Protein AF-A0A8E2EPY5-F1 (afdb_monomer)

InterPro domains:
  IPR029063 S-adenosyl-L-methionine-dependent methyltransferase superfamily [G3DSA:3.40.50.150] (7-275)
  IPR029063 S-adenosyl-L-methionine-dependent methyltransferase superfamily [SSF53335] (8-94)
  IPR051419 Lysine/N-terminal Methyltransferase Superfamily [PTHR12176] (7-266)

Nearest PDB structures (foldseek):
  8khq-assembly1_A  TM=5.346E-01  e=1.504E-04  Hydrogenimonas thermophila
  8khq-assembly2_D  TM=5.035E-01  e=1.414E-04  Hydrogenimonas thermophila
  6pqb-assembly1_A  TM=5.533E-01  e=6.403E-02  Proteus mirabilis
  6cn0-assembly1_A  TM=4.664E-01  e=5.659E-02  Proteus mirabilis
  6pqb-assembly3_C  TM=4.182E-01  e=6.019E-02  Proteus mirabilis

Solvent-accessible surface area (backbone atoms only — not comparable to full-atom values): 20850 Å² total; per-residue (Å²): 130,81,79,78,77,77,64,62,54,41,54,66,57,50,40,52,46,42,74,76,51,73,61,75,49,56,74,98,52,63,54,72,78,47,50,64,64,50,50,54,56,58,72,72,43,92,53,96,79,57,23,34,37,31,39,48,41,64,50,32,62,40,71,60,58,53,49,79,77,47,96,48,39,51,36,36,34,37,27,23,64,32,57,62,39,36,55,47,49,56,49,52,50,48,71,74,68,51,75,79,78,88,80,80,81,84,82,87,72,88,74,90,79,89,80,90,81,88,86,83,87,85,88,86,83,87,87,86,86,85,87,85,88,82,89,87,88,86,88,82,91,84,90,84,86,89,82,90,79,90,76,94,72,88,76,79,74,72,76,75,74,77,46,93,48,57,42,68,43,64,28,43,67,82,36,69,70,43,39,58,75,79,44,56,69,50,54,21,38,34,36,40,29,63,43,31,66,57,26,44,64,66,37,73,59,43,69,42,54,44,65,40,67,47,35,50,88,73,68,53,98,44,72,72,49,72,50,92,61,69,44,76,36,62,41,60,53,51,34,46,45,51,52,51,36,30,32,26,63,73,14,38,41,38,35,40,28,74,47,94,75,73,60,48,55,54,86,65,58,95,85,49,80,81,61,66,83,66,40,84,56,67,70,46,43,50,30,38,41,67,64,44,45,64,35,45,42,83,76,44,77,45,81,41,79,50,79,85,74,92,68,86,88,85,72,94,70,80,86,56,48,32,24,43,38,32,31,32,30,36,84,59,59,60,42,77,113

Foldseek 3Di:
DPDDPQLLLDLVSLLVVCVVPVAADAPQDALCVCLVVLLVLLVPDPDPFFAEEEEQCASHCNLVVVVVVGPFQASYAYEHQHPSRLVSVVVVQCVVQPDDPPPDDDDPDDDDDDDDDDDDDDDDDDDDDDDDDDDDDDDDDDDDDDDDDDDDDPPPPVPPDGDNHHHGANADLLDLVRLVVRFDFARGQEYEAECPLVSLQSDWFDFAWPPGQKAFPDFAPADQDTDPGTDGARSLQSNLLSVLGRHHAQGKYKYKFQDPLSHLLADDDPVCPPSVPRADDPVVVNNGDDRSVQFKDWPDKDWAFGPDDDDDDDDDDPGRTIMITIIGTHPGDMDGD

Secondary structure (DSSP, 8-state):
-PPPPP-TT-HHHHHHHHHH--S---SSS-GGGGHHHHHHHHHT-SSSS--EEEES-TT-THHHHHHTT-SSGGGEEEEES-HHHHHHHHHHHHHHHSPPP-----------------------------------------------------------PPPSS-EEEE--TT-HHHHHTT--TT-EEEEEEESHHHHHTTSPPEEE-SSPSEEESS--SSPP---SS-EEE-HHHHHHHHHHHHEEEEEEEEEEES-TT--TTSPPPTT-TTGGGGSPPHHHHHTTPPPGGGTEEEEEEEEEEPPPPS--S-S-PPPPEEEEEEEEE-S--EEE-

Radius of gyration: 28.59 Å; Cα contacts (8 Å, |Δi|>4): 501; chains: 1; bounding box: 73×65×83 Å

pLDDT: mean 79.3, std 24.51, range [26.41, 98.88]

Structure (mmCIF, N/CA/C/O backbone):
data_AF-A0A8E2EPY5-F1
#
_entry.id   AF-A0A8E2EPY5-F1
#
loop_
_atom_site.group_PDB
_atom_site.id
_atom_site.type_symbol
_atom_site.label_atom_id
_atom_site.label_alt_id
_atom_site.label_comp_id
_atom_site.label_asym_id
_atom_site.label_entity_id
_atom_site.label_seq_id
_atom_site.pdbx_PDB_ins_code
_atom_site.Cartn_x
_atom_site.Cartn_y
_atom_site.Cartn_z
_atom_site.occupancy
_atom_site.B_iso_or_equiv
_atom_site.auth_seq_id
_atom_site.auth_comp_id
_atom_site.auth_asym_id
_atom_site.auth_atom_id
_atom_site.pdbx_PDB_model_num
ATOM 1 N N . MET A 1 1 ? -3.278 28.650 -19.611 1.00 47.75 1 MET A N 1
ATOM 2 C CA . MET A 1 1 ? -2.364 27.550 -19.243 1.00 47.75 1 MET A CA 1
ATOM 3 C C . MET A 1 1 ? -3.156 26.591 -18.388 1.00 47.75 1 MET A C 1
ATOM 5 O O . MET A 1 1 ? -3.805 27.053 -17.458 1.00 47.75 1 MET A O 1
ATOM 9 N N . VAL A 1 2 ? -3.174 25.309 -18.742 1.00 51.53 2 VAL A N 1
ATOM 10 C CA . VAL A 1 2 ? -3.720 24.276 -17.855 1.00 51.53 2 VAL A CA 1
ATOM 11 C C . VAL A 1 2 ? -2.780 24.208 -16.646 1.00 51.53 2 VAL A C 1
ATOM 13 O O . VAL A 1 2 ? -1.566 24.201 -16.864 1.00 51.53 2 VAL A O 1
ATOM 16 N N . PRO A 1 3 ? -3.279 24.268 -15.401 1.00 67.75 3 PRO A N 1
ATOM 17 C CA . PRO A 1 3 ? -2.417 24.119 -14.236 1.00 67.75 3 PRO A CA 1
ATOM 18 C C . PRO A 1 3 ? -1.691 22.773 -14.313 1.00 67.75 3 PRO A C 1
ATOM 20 O O . PRO A 1 3 ? -2.293 21.765 -14.684 1.00 67.75 3 PRO A O 1
ATOM 23 N N . SER A 1 4 ? -0.397 22.765 -13.993 1.00 76.06 4 SER A N 1
ATOM 24 C CA . SER A 1 4 ? 0.350 21.516 -13.847 1.00 76.06 4 SER A CA 1
ATOM 25 C C . SER A 1 4 ? -0.322 20.653 -12.777 1.00 76.06 4 SER A C 1
ATOM 27 O O . SER A 1 4 ? -0.799 21.207 -11.776 1.00 76.06 4 SER A O 1
ATOM 29 N N . PRO A 1 5 ? -0.365 19.322 -12.951 1.00 80.69 5 PRO A N 1
ATOM 30 C CA . PRO A 1 5 ? -0.883 18.452 -11.910 1.00 80.69 5 PRO A CA 1
ATOM 31 C C . PRO A 1 5 ? -0.083 18.657 -10.611 1.00 80.69 5 PRO A C 1
ATOM 33 O O . PRO A 1 5 ? 1.102 19.011 -10.666 1.00 80.69 5 PRO A O 1
ATOM 36 N N . PRO A 1 6 ? -0.706 18.470 -9.435 1.00 87.44 6 PRO A N 1
ATOM 37 C CA . PRO A 1 6 ? 0.031 18.480 -8.182 1.00 87.44 6 PRO A CA 1
ATOM 38 C C . PRO A 1 6 ? 1.163 17.438 -8.200 1.00 87.44 6 PRO A C 1
ATOM 40 O O . PRO A 1 6 ? 0.984 16.360 -8.770 1.00 87.44 6 PRO A O 1
ATOM 43 N N . PRO A 1 7 ? 2.317 17.716 -7.571 1.00 91.12 7 PRO A N 1
ATOM 44 C CA . PRO A 1 7 ? 3.438 16.782 -7.533 1.00 91.12 7 PRO A CA 1
ATOM 45 C C . PRO A 1 7 ? 3.159 15.670 -6.510 1.00 91.12 7 PRO A C 1
ATOM 47 O O . PRO A 1 7 ? 3.689 15.679 -5.402 1.00 91.12 7 PRO A O 1
ATOM 50 N N . PHE A 1 8 ? 2.300 14.712 -6.867 1.00 92.12 8 PHE A N 1
ATOM 51 C CA . PHE A 1 8 ? 1.809 13.664 -5.962 1.00 92.12 8 PHE A CA 1
ATOM 52 C C . PHE A 1 8 ? 2.898 12.726 -5.418 1.00 92.12 8 PHE A C 1
ATOM 54 O O . PHE A 1 8 ? 2.679 12.068 -4.406 1.00 92.12 8 PHE A O 1
ATOM 61 N N . ALA A 1 9 ? 4.088 12.709 -6.017 1.00 90.06 9 ALA A N 1
ATOM 62 C CA . ALA A 1 9 ? 5.249 11.987 -5.499 1.00 90.06 9 ALA A CA 1
ATOM 63 C C . ALA A 1 9 ? 6.069 12.775 -4.453 1.00 90.06 9 ALA A C 1
ATOM 65 O O . ALA A 1 9 ? 6.983 12.229 -3.839 1.00 90.06 9 ALA A O 1
ATOM 66 N N . SER A 1 10 ? 5.781 14.065 -4.246 1.00 93.88 10 SER A N 1
ATOM 67 C CA . SER A 1 10 ? 6.568 14.942 -3.375 1.00 93.88 10 SER A CA 1
ATOM 68 C C . SER A 1 10 ? 6.095 14.885 -1.924 1.00 93.88 10 SER A C 1
ATOM 70 O O . SER A 1 10 ? 4.980 15.298 -1.600 1.00 93.88 10 SER A O 1
ATOM 72 N N . VAL A 1 11 ? 6.985 14.468 -1.021 1.00 94.75 11 VAL A N 1
ATOM 73 C CA . VAL A 1 11 ? 6.731 14.512 0.428 1.00 94.75 11 VAL A CA 1
ATOM 74 C C . VAL A 1 11 ? 6.459 15.937 0.924 1.00 94.75 11 VAL A C 1
ATOM 76 O O . VAL A 1 11 ? 5.610 16.132 1.789 1.00 94.75 11 VAL A O 1
ATOM 79 N N . ASP A 1 12 ? 7.104 16.953 0.342 1.00 96.38 12 ASP A N 1
ATOM 80 C CA . ASP A 1 12 ? 6.903 18.354 0.729 1.00 96.38 12 ASP A CA 1
ATOM 81 C C . ASP A 1 12 ? 5.495 18.841 0.395 1.00 96.38 12 ASP A C 1
ATOM 83 O O . ASP A 1 12 ? 4.867 19.530 1.205 1.00 96.38 12 ASP A O 1
ATOM 87 N N . TYR A 1 13 ? 4.969 18.438 -0.765 1.00 95.06 13 TYR A N 1
ATOM 88 C CA . TYR A 1 13 ? 3.585 18.711 -1.140 1.00 95.06 13 TYR A CA 1
ATOM 89 C C . TYR A 1 13 ? 2.603 18.114 -0.128 1.00 95.06 13 TYR A C 1
ATOM 91 O O . TYR A 1 13 ? 1.711 18.817 0.355 1.00 95.06 13 TYR A O 1
ATOM 99 N N . TRP A 1 14 ? 2.788 16.846 0.245 1.00 96.19 14 TRP A N 1
ATOM 100 C CA . TRP A 1 14 ? 1.915 16.184 1.214 1.00 96.19 14 TRP A CA 1
ATOM 101 C C . TRP A 1 14 ? 2.055 16.767 2.619 1.00 96.19 14 TRP A C 1
ATOM 103 O O . TRP A 1 14 ? 1.044 17.095 3.238 1.00 96.19 14 TRP A O 1
ATOM 113 N N . ASN A 1 15 ? 3.278 17.027 3.086 1.00 97.44 15 ASN A N 1
ATOM 114 C CA . ASN A 1 15 ? 3.528 17.717 4.353 1.00 97.44 15 ASN A CA 1
ATOM 115 C C . ASN A 1 15 ? 2.832 19.087 4.397 1.00 97.44 15 ASN A C 1
ATOM 117 O O . ASN A 1 15 ? 2.243 19.464 5.411 1.00 97.44 15 ASN A O 1
ATOM 121 N N . ALA A 1 16 ? 2.885 19.858 3.306 1.00 96.50 16 ALA A N 1
ATOM 122 C CA . ALA A 1 16 ? 2.189 21.139 3.213 1.00 96.50 16 ALA A CA 1
ATOM 123 C C . ALA A 1 16 ? 0.662 20.964 3.236 1.00 96.50 16 ALA A C 1
ATOM 125 O O . ALA A 1 16 ? -0.030 21.707 3.942 1.00 96.50 16 ALA A O 1
ATOM 126 N N . ARG A 1 17 ? 0.132 19.962 2.520 1.00 95.06 17 ARG A N 1
ATOM 127 C CA . ARG A 1 17 ? -1.300 19.634 2.504 1.00 95.06 17 ARG A CA 1
ATOM 128 C C . ARG A 1 17 ? -1.805 19.265 3.897 1.00 95.06 17 ARG A C 1
ATOM 130 O O . ARG A 1 17 ? -2.792 19.848 4.331 1.00 95.06 17 ARG A O 1
ATOM 137 N N . PHE A 1 18 ? -1.139 18.349 4.598 1.00 96.62 18 PHE A N 1
ATOM 138 C CA . PHE A 1 18 ? -1.577 17.866 5.912 1.00 96.62 18 PHE A CA 1
ATOM 139 C C . PHE A 1 18 ? -1.489 18.939 6.997 1.00 96.62 18 PHE A C 1
ATOM 141 O O . PHE A 1 18 ? -2.389 19.039 7.829 1.00 96.62 18 PHE A O 1
ATOM 148 N N . ARG A 1 19 ? -0.472 19.809 6.944 1.00 95.81 19 ARG A N 1
ATOM 149 C CA . ARG A 1 19 ? -0.390 20.971 7.842 1.00 95.81 19 ARG A CA 1
ATOM 150 C C . ARG A 1 19 ? -1.507 21.983 7.591 1.00 95.81 19 ARG A C 1
ATOM 152 O O . ARG A 1 19 ? -2.049 22.546 8.538 1.00 95.81 19 ARG A O 1
ATOM 159 N N . SER A 1 20 ? -1.858 22.207 6.326 1.00 95.06 20 SER A N 1
ATOM 160 C CA . SER A 1 20 ? -2.884 23.187 5.940 1.00 95.06 20 SER A CA 1
ATOM 161 C C . SER A 1 20 ? -4.308 22.659 6.125 1.00 95.06 20 SER A C 1
ATOM 16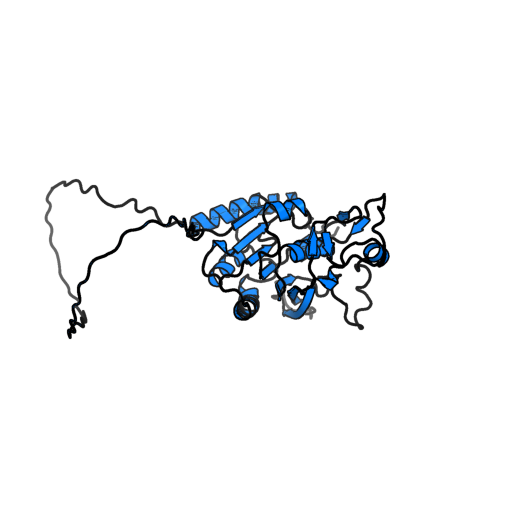3 O O . SER A 1 20 ? -5.223 23.434 6.393 1.00 95.06 20 SER A O 1
ATOM 165 N N . ASN A 1 21 ? -4.506 21.350 5.974 1.00 93.44 21 ASN A N 1
ATOM 166 C CA . ASN A 1 21 ? -5.798 20.696 6.105 1.00 93.44 21 ASN A CA 1
ATOM 167 C C . ASN A 1 21 ? -5.649 19.331 6.808 1.00 93.44 21 ASN A C 1
ATOM 169 O O . ASN A 1 21 ? -5.519 18.305 6.138 1.00 93.44 21 ASN A O 1
ATOM 173 N N . PRO A 1 22 ? -5.701 19.305 8.153 1.00 92.50 22 PRO A N 1
ATOM 174 C CA . PRO A 1 22 ? -5.545 18.083 8.941 1.00 92.50 22 PRO A CA 1
ATOM 175 C C . PRO A 1 22 ? -6.842 17.265 9.046 1.00 92.50 22 PRO A C 1
ATOM 177 O O . PRO A 1 22 ? -6.905 16.294 9.801 1.00 92.50 22 PRO A O 1
ATOM 180 N N . THR A 1 23 ? -7.916 17.689 8.373 1.00 93.56 23 THR A N 1
ATOM 181 C CA . THR A 1 23 ? -9.203 16.996 8.462 1.00 93.56 23 THR A CA 1
ATOM 182 C C . THR A 1 23 ? -9.166 15.669 7.715 1.00 93.56 23 THR A C 1
ATOM 184 O O . THR A 1 23 ? -8.356 15.459 6.804 1.00 93.56 23 THR A O 1
ATOM 187 N N . ALA A 1 24 ? -10.035 14.753 8.140 1.00 93.31 24 ALA A N 1
ATOM 188 C CA . ALA A 1 24 ? -10.113 13.448 7.522 1.00 93.31 24 ALA A CA 1
ATOM 189 C C . ALA A 1 24 ? -10.531 13.574 6.053 1.00 93.31 24 ALA A C 1
ATOM 191 O O . ALA A 1 24 ? -11.477 14.296 5.729 1.00 93.31 24 ALA A O 1
ATOM 192 N N . PHE A 1 25 ? -9.815 12.886 5.168 1.00 93.56 25 PHE A N 1
ATOM 193 C CA . PHE A 1 25 ? -10.087 12.927 3.738 1.00 93.56 25 PHE A CA 1
ATOM 194 C C . PHE A 1 25 ? -9.835 11.571 3.094 1.00 93.56 25 PHE A C 1
ATOM 196 O O . PHE A 1 25 ? -8.762 10.986 3.226 1.00 93.56 25 PHE A O 1
ATOM 203 N N . ASP A 1 26 ? -10.827 11.116 2.338 1.00 91.12 26 ASP A N 1
ATOM 204 C CA . ASP A 1 26 ? -10.793 9.869 1.598 1.00 91.12 26 ASP A CA 1
ATOM 205 C C . ASP A 1 26 ? -10.743 10.149 0.097 1.00 91.12 26 ASP A C 1
ATOM 207 O O . ASP A 1 26 ? -11.708 10.626 -0.496 1.00 91.12 26 ASP A O 1
ATOM 211 N N . TRP A 1 27 ? -9.614 9.824 -0.532 1.00 91.50 27 TRP A N 1
ATOM 212 C CA . TRP A 1 27 ? -9.479 9.877 -1.989 1.00 91.50 27 TRP A CA 1
ATOM 213 C C . TRP A 1 27 ? -10.399 8.862 -2.677 1.00 91.50 27 TRP A C 1
ATOM 215 O O . TRP A 1 27 ? -10.620 7.779 -2.137 1.00 91.50 27 TRP A O 1
ATOM 225 N N . LEU A 1 28 ? -10.871 9.174 -3.890 1.00 91.56 28 LEU A N 1
ATOM 226 C CA . LEU A 1 28 ? -11.777 8.349 -4.706 1.00 91.56 28 LEU A CA 1
ATOM 227 C C . LEU A 1 28 ? -13.204 8.250 -4.142 1.00 91.56 28 LEU A C 1
ATOM 229 O O . LEU A 1 28 ? -14.120 8.898 -4.638 1.00 91.56 28 LEU A O 1
ATOM 233 N N . GLN A 1 29 ? -13.393 7.413 -3.127 1.00 93.19 29 GLN A N 1
ATOM 234 C CA . GLN A 1 29 ? -14.674 7.084 -2.494 1.00 93.19 29 GLN A CA 1
ATOM 235 C C . GLN A 1 29 ? -14.481 6.975 -0.971 1.00 93.19 29 GLN A C 1
ATOM 237 O O . GLN A 1 29 ? -13.335 6.875 -0.525 1.00 93.19 29 GLN A O 1
ATOM 242 N N . PRO A 1 30 ? -15.551 6.983 -0.153 1.00 94.88 30 PRO A N 1
ATOM 243 C CA . PRO A 1 30 ? -15.442 6.773 1.293 1.00 94.88 30 PRO A CA 1
ATOM 244 C C . PRO A 1 30 ? -14.708 5.474 1.652 1.00 94.88 30 PRO A C 1
ATOM 246 O O . PRO A 1 30 ? -14.758 4.509 0.891 1.00 94.88 30 PRO A O 1
ATOM 249 N N . ALA A 1 31 ? -14.053 5.432 2.817 1.00 94.19 31 ALA A N 1
ATOM 250 C CA . ALA A 1 31 ? -13.316 4.256 3.296 1.00 94.19 31 ALA A CA 1
ATOM 251 C C . ALA A 1 31 ? -14.126 2.945 3.246 1.00 94.19 31 ALA A C 1
ATOM 253 O O . ALA A 1 31 ? -13.578 1.906 2.878 1.00 94.19 31 ALA A O 1
ATOM 254 N N . SER A 1 32 ? -15.435 3.022 3.511 1.00 94.56 32 SER A N 1
ATOM 255 C CA . SER A 1 32 ? -16.352 1.876 3.522 1.00 94.56 32 SER A CA 1
ATOM 256 C C . SER A 1 32 ? -16.452 1.114 2.200 1.00 94.56 32 SER A C 1
ATOM 258 O O . SER A 1 32 ? -16.897 -0.033 2.183 1.00 94.56 32 SER A O 1
ATOM 260 N N . ILE A 1 33 ? -16.009 1.698 1.078 1.00 95.50 33 ILE A N 1
ATOM 261 C CA . ILE A 1 33 ? -15.969 0.989 -0.209 1.00 95.50 33 ILE A CA 1
ATOM 262 C C . ILE A 1 33 ? -15.096 -0.274 -0.152 1.00 95.50 33 ILE A C 1
ATOM 264 O O . ILE A 1 33 ? -15.299 -1.205 -0.930 1.00 95.50 33 ILE A O 1
ATOM 268 N N . LEU A 1 34 ? -14.136 -0.314 0.776 1.00 96.75 34 LEU A N 1
ATOM 269 C CA . LEU A 1 34 ? -13.237 -1.445 0.962 1.00 96.75 34 LEU A CA 1
ATOM 270 C C . LEU A 1 34 ? -13.744 -2.475 1.978 1.00 96.75 34 LEU A C 1
ATOM 272 O O . LEU A 1 34 ? -13.176 -3.560 2.024 1.00 96.75 34 LEU A O 1
ATOM 276 N N . ASP A 1 35 ? -14.817 -2.220 2.731 1.00 95.38 35 ASP A N 1
ATOM 277 C CA . ASP A 1 35 ? -15.264 -3.133 3.796 1.00 95.38 35 ASP A CA 1
ATOM 278 C C . ASP A 1 35 ? -15.556 -4.542 3.248 1.00 95.38 35 ASP A C 1
ATOM 280 O O . ASP A 1 35 ? -15.072 -5.542 3.773 1.00 95.38 35 ASP A O 1
ATOM 284 N N . ALA A 1 36 ? -16.288 -4.642 2.133 1.00 95.62 36 ALA A N 1
ATOM 285 C CA . ALA A 1 36 ? -16.623 -5.929 1.520 1.00 95.62 36 ALA A CA 1
ATOM 286 C C . ALA A 1 36 ? -15.386 -6.739 1.065 1.00 95.62 36 ALA A C 1
ATOM 288 O O . ALA A 1 36 ? -15.267 -7.901 1.468 1.00 95.62 36 ALA A O 1
ATOM 289 N N . PRO A 1 37 ? -14.451 -6.193 0.255 1.00 96.25 37 PRO A N 1
ATOM 290 C CA . PRO A 1 37 ? -13.242 -6.934 -0.105 1.00 96.25 37 PRO A CA 1
ATOM 291 C C . PRO A 1 37 ? -12.312 -7.205 1.092 1.00 96.25 37 PRO A C 1
ATOM 293 O O . PRO A 1 37 ? -11.683 -8.262 1.117 1.00 96.25 37 PRO A O 1
ATOM 296 N N . LEU A 1 38 ? -12.257 -6.324 2.101 1.00 96.25 38 LEU A N 1
ATOM 297 C CA . LEU A 1 38 ? -11.502 -6.561 3.340 1.00 96.25 38 LEU A CA 1
ATOM 298 C C . LEU A 1 38 ? -12.060 -7.761 4.116 1.00 96.25 38 LEU A C 1
ATOM 300 O O . LEU A 1 38 ? -11.303 -8.655 4.493 1.00 96.25 38 LEU A O 1
ATOM 304 N N . ILE A 1 39 ? -13.381 -7.810 4.314 1.00 95.19 39 ILE A N 1
ATOM 305 C CA . ILE A 1 39 ? -14.062 -8.918 4.995 1.00 95.19 39 ILE A CA 1
ATOM 306 C C . ILE A 1 39 ? -13.803 -10.233 4.259 1.00 95.19 39 ILE A C 1
ATOM 308 O O . ILE A 1 39 ? -13.428 -11.213 4.895 1.00 95.19 39 ILE A O 1
ATOM 312 N N . ALA A 1 40 ? -13.951 -10.255 2.931 1.00 95.38 40 ALA A N 1
ATOM 313 C CA . ALA A 1 40 ? -13.694 -11.456 2.137 1.00 95.38 40 ALA A CA 1
ATOM 314 C C . ALA A 1 40 ? -12.252 -11.965 2.318 1.00 95.38 40 ALA A C 1
ATOM 316 O O . ALA A 1 40 ? -12.040 -13.136 2.625 1.00 95.38 40 ALA A O 1
ATOM 317 N N . ALA A 1 41 ? -11.261 -11.073 2.221 1.00 95.00 41 ALA A N 1
ATOM 318 C CA . ALA A 1 41 ? -9.855 -11.432 2.390 1.00 95.00 41 ALA A CA 1
ATOM 319 C C . ALA A 1 41 ? -9.520 -11.945 3.800 1.00 95.00 41 ALA A C 1
ATOM 321 O O . ALA A 1 41 ? -8.688 -12.840 3.944 1.00 95.00 41 ALA A O 1
ATOM 322 N N . LEU A 1 42 ? -10.142 -11.378 4.839 1.00 93.75 42 LEU A N 1
ATOM 323 C CA . LEU A 1 42 ? -9.913 -11.777 6.229 1.00 93.75 42 LEU A CA 1
ATOM 324 C C . LEU A 1 42 ? -10.644 -13.071 6.604 1.00 93.75 42 LEU A C 1
ATOM 326 O O . LEU A 1 42 ? -10.110 -13.840 7.398 1.00 93.75 42 LEU A O 1
ATOM 330 N N . LEU A 1 43 ? -11.818 -13.344 6.025 1.00 92.69 43 LEU A N 1
ATOM 331 C CA . LEU A 1 43 ? -12.529 -14.616 6.209 1.00 92.69 43 LEU A CA 1
ATOM 332 C C . LEU A 1 43 ? -11.764 -15.798 5.604 1.00 92.69 43 LEU A C 1
ATOM 334 O O . LEU A 1 43 ? -11.734 -16.874 6.195 1.00 92.69 43 LEU A O 1
ATOM 338 N N . ASP A 1 44 ? -11.109 -15.577 4.466 1.00 91.19 44 ASP A N 1
ATOM 339 C CA . ASP A 1 44 ? -10.258 -16.571 3.806 1.00 91.19 44 ASP A CA 1
ATOM 340 C C . ASP A 1 44 ? -8.871 -16.707 4.460 1.00 91.19 44 ASP A C 1
ATOM 342 O O . ASP A 1 44 ? -8.062 -17.543 4.048 1.00 91.19 44 ASP A O 1
ATOM 346 N N . CYS A 1 45 ? -8.556 -15.872 5.455 1.00 92.50 45 CYS A N 1
ATOM 347 C CA . CYS A 1 45 ? -7.241 -15.853 6.072 1.00 92.50 45 CYS A CA 1
ATOM 348 C C . CYS A 1 45 ? -7.037 -17.086 6.969 1.00 92.50 45 CYS A C 1
ATOM 350 O O . CYS A 1 45 ? -7.759 -17.260 7.953 1.00 92.50 45 CYS A O 1
ATOM 352 N N . PRO A 1 46 ? -6.000 -17.912 6.731 1.00 92.62 46 PRO A N 1
ATOM 353 C CA . PRO A 1 46 ? -5.718 -19.065 7.585 1.00 92.62 46 PRO A CA 1
ATOM 354 C C . PRO A 1 46 ? -5.090 -18.672 8.937 1.00 92.62 46 PRO A C 1
ATOM 356 O O . PRO A 1 46 ? -4.826 -19.533 9.777 1.00 92.62 46 PRO A O 1
ATOM 359 N N . ILE A 1 47 ? -4.805 -17.385 9.154 1.00 91.38 47 ILE A N 1
ATOM 360 C CA . ILE A 1 47 ? -4.077 -16.866 10.313 1.00 91.38 47 ILE A CA 1
ATOM 361 C C . ILE A 1 47 ? -5.080 -16.247 11.283 1.00 91.38 47 ILE A C 1
ATOM 363 O O . ILE A 1 47 ? -5.870 -15.394 10.906 1.00 91.38 47 ILE A O 1
ATOM 367 N N . GLN A 1 48 ? -5.006 -16.619 12.562 1.00 86.56 48 GLN A N 1
ATOM 368 C CA . GLN A 1 48 ? -5.966 -16.160 13.575 1.00 86.56 48 GLN A CA 1
ATOM 369 C C . GLN A 1 48 ? -5.898 -14.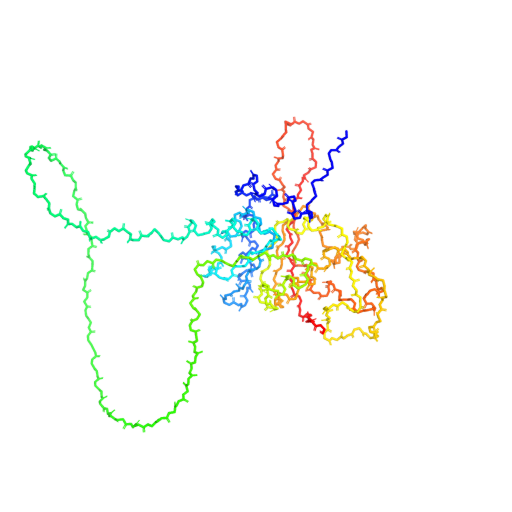647 13.855 1.00 86.56 48 GLN A C 1
ATOM 371 O O . GLN A 1 48 ? -6.897 -14.039 14.223 1.00 86.56 48 GLN A O 1
ATOM 376 N N . LYS A 1 49 ? -4.715 -14.037 13.718 1.00 92.44 49 LYS A N 1
ATOM 377 C CA . LYS A 1 49 ? -4.472 -12.610 13.990 1.00 92.44 49 LYS A CA 1
ATOM 378 C C . LYS A 1 49 ? -3.595 -12.010 12.889 1.00 92.44 49 LYS A C 1
ATOM 380 O O . LYS A 1 49 ? -2.416 -11.740 13.137 1.00 92.44 49 LYS A O 1
ATOM 385 N N . PRO A 1 50 ? -4.115 -11.872 11.657 1.00 95.69 50 PRO A N 1
ATOM 386 C CA . PRO A 1 50 ? -3.311 -11.410 10.537 1.00 95.69 50 PRO A CA 1
ATOM 387 C C . PRO A 1 50 ? -2.843 -9.974 10.769 1.00 95.69 50 PRO A C 1
ATOM 389 O O . PRO A 1 50 ? -3.583 -9.143 11.303 1.00 95.69 50 PRO A O 1
ATOM 392 N N . GLY A 1 51 ? -1.603 -9.693 10.367 1.00 97.56 51 GLY A N 1
ATOM 393 C CA . GLY A 1 51 ? -1.092 -8.331 10.274 1.00 97.56 51 GLY A CA 1
ATOM 394 C C . GLY A 1 51 ? -1.639 -7.642 9.026 1.00 97.56 51 GLY A C 1
ATOM 395 O O . GLY A 1 51 ? -1.641 -8.239 7.946 1.00 97.56 51 GLY A O 1
ATOM 396 N N . ILE A 1 52 ? -2.060 -6.388 9.179 1.00 98.56 52 ILE A N 1
ATOM 397 C CA . ILE A 1 52 ? -2.563 -5.530 8.106 1.00 98.56 52 ILE A CA 1
ATOM 398 C C . ILE A 1 52 ? -1.593 -4.361 7.919 1.00 98.56 52 ILE A C 1
ATOM 400 O O . ILE A 1 52 ? -1.304 -3.642 8.876 1.00 98.56 52 ILE A O 1
ATOM 404 N N . LEU A 1 53 ? -1.101 -4.162 6.699 1.00 98.88 53 LEU A N 1
ATOM 405 C CA . LEU A 1 53 ? -0.297 -3.009 6.303 1.00 98.88 53 LEU A CA 1
ATOM 406 C C . LEU A 1 53 ? -1.162 -2.041 5.490 1.00 98.88 53 LEU A C 1
ATOM 408 O O . LEU A 1 53 ? -1.576 -2.357 4.381 1.00 98.88 53 LEU A O 1
ATOM 412 N N . HIS A 1 54 ? -1.422 -0.858 6.030 1.00 98.81 54 HIS A N 1
ATOM 413 C CA . HIS A 1 54 ? -2.135 0.212 5.341 1.00 98.81 54 HIS A CA 1
ATOM 414 C C . HIS A 1 54 ? -1.116 1.214 4.796 1.00 98.81 54 HIS A C 1
ATOM 416 O O . HIS A 1 54 ? -0.448 1.906 5.567 1.00 98.81 54 HIS A O 1
ATOM 422 N N . VAL A 1 55 ? -0.961 1.247 3.472 1.00 98.75 55 VAL A N 1
ATOM 423 C CA . VAL A 1 55 ? 0.074 2.034 2.791 1.00 98.75 55 VAL A CA 1
ATOM 424 C C . VAL A 1 55 ? -0.463 3.369 2.288 1.00 98.75 55 VAL A C 1
ATOM 426 O O .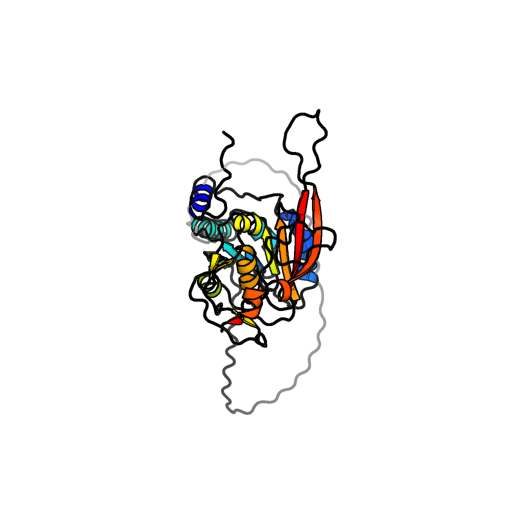 VAL A 1 55 ? -1.549 3.426 1.717 1.00 98.75 55 VAL A O 1
ATOM 429 N N . GLY A 1 56 ? 0.309 4.439 2.497 1.00 98.31 56 GLY A N 1
ATOM 430 C CA . GLY A 1 56 ? -0.106 5.803 2.163 1.00 98.31 56 GLY A CA 1
ATOM 431 C C . GLY A 1 56 ? -1.366 6.203 2.920 1.00 98.31 56 GLY A C 1
ATOM 432 O O . GLY A 1 56 ? -2.335 6.653 2.311 1.00 98.31 56 GLY A O 1
ATOM 433 N N . CYS A 1 57 ? -1.380 5.963 4.235 1.00 98.12 57 CYS A N 1
ATOM 434 C CA . CYS A 1 57 ? -2.603 6.056 5.026 1.00 98.12 57 CYS A CA 1
ATOM 435 C C . CYS A 1 57 ? -3.229 7.458 5.028 1.00 98.12 57 CYS A C 1
ATOM 437 O O . CYS A 1 57 ? -4.444 7.587 5.212 1.00 98.12 57 CYS A O 1
ATOM 439 N N . GLY A 1 58 ? -2.420 8.507 4.822 1.00 97.69 58 GLY A N 1
ATOM 440 C CA . GLY A 1 58 ? -2.884 9.887 4.813 1.00 97.69 58 GLY A CA 1
ATOM 441 C C . GLY A 1 58 ? -3.756 10.227 6.028 1.00 97.69 58 GLY A C 1
ATOM 442 O O . GLY A 1 58 ? -3.572 9.697 7.124 1.00 97.69 58 GLY A O 1
ATOM 443 N N . THR A 1 59 ? -4.737 11.109 5.825 1.00 96.88 59 THR A N 1
ATOM 444 C CA . THR A 1 59 ? -5.770 11.431 6.825 1.00 96.88 59 THR A CA 1
ATOM 445 C C . THR A 1 59 ? -7.053 10.616 6.624 1.00 96.88 59 THR A C 1
ATOM 447 O O . THR A 1 59 ? -8.130 11.040 7.040 1.00 96.88 59 THR A O 1
ATOM 450 N N . SER A 1 60 ? -6.983 9.468 5.947 1.00 96.44 60 SER A N 1
ATOM 451 C CA . SER A 1 60 ? -8.161 8.643 5.665 1.00 96.44 60 SER A CA 1
ATOM 452 C C . SER A 1 60 ? -8.764 8.059 6.949 1.00 96.44 60 SER A C 1
ATOM 454 O O . SER A 1 60 ? -8.047 7.682 7.878 1.00 96.44 60 SER A O 1
ATOM 456 N N . LEU A 1 61 ? -10.095 7.911 6.983 1.00 95.19 61 LEU A N 1
ATOM 457 C CA . LEU A 1 61 ? -10.772 7.167 8.052 1.00 95.19 61 LEU A CA 1
ATOM 458 C C . LEU A 1 61 ? -10.607 5.647 7.916 1.00 95.19 61 LEU A C 1
ATOM 460 O O . LEU A 1 61 ? -10.987 4.910 8.826 1.00 95.19 61 LEU A O 1
ATOM 464 N N . LEU A 1 62 ? -10.005 5.168 6.825 1.00 97.12 62 LEU A N 1
ATOM 465 C CA . LEU A 1 62 ? -9.785 3.750 6.557 1.00 97.12 62 LEU A CA 1
ATOM 466 C C . LEU A 1 62 ? -9.020 3.054 7.682 1.00 97.12 62 LEU A C 1
ATOM 468 O O . LEU A 1 62 ? -9.390 1.951 8.063 1.00 97.12 62 LEU A O 1
ATOM 472 N N . SER A 1 63 ? -8.036 3.712 8.300 1.00 97.19 63 SER A N 1
ATOM 473 C CA . SER A 1 63 ? -7.325 3.157 9.461 1.00 97.19 63 SER A CA 1
ATOM 474 C C . SER A 1 63 ? -8.272 2.772 10.604 1.00 97.19 63 SER A C 1
ATOM 476 O O . SER A 1 63 ? -8.022 1.796 11.305 1.00 97.19 63 SER A O 1
ATOM 478 N N . TYR A 1 64 ? -9.369 3.512 10.792 1.00 95.00 64 TYR A N 1
ATOM 479 C CA . TYR A 1 64 ? -10.367 3.230 11.823 1.00 95.00 64 TYR A CA 1
ATOM 480 C C . TYR A 1 64 ? -11.380 2.171 11.386 1.00 95.00 64 TYR A C 1
ATOM 482 O O . TYR A 1 64 ? -11.720 1.332 12.213 1.00 95.00 64 TYR A O 1
ATOM 490 N N . HIS A 1 65 ? -11.762 2.128 10.106 1.00 94.50 65 HIS A N 1
ATOM 491 C CA . HIS A 1 65 ? -12.529 1.004 9.545 1.00 94.50 65 HIS A CA 1
ATOM 492 C C . HIS A 1 65 ? -11.776 -0.321 9.720 1.00 94.50 65 HIS A C 1
ATOM 494 O O . HIS A 1 65 ? -12.331 -1.307 10.192 1.00 94.50 65 HIS A O 1
ATOM 500 N N . LEU A 1 66 ? -10.462 -0.334 9.465 1.00 96.88 66 LEU A N 1
ATOM 501 C CA . LEU A 1 66 ? -9.628 -1.521 9.672 1.00 96.88 66 LEU A CA 1
ATOM 502 C C . LEU A 1 66 ? -9.670 -2.035 11.120 1.00 96.88 66 LEU A C 1
ATOM 504 O O . LEU A 1 66 ? -9.547 -3.242 11.331 1.00 96.88 66 LEU A O 1
ATOM 508 N N . ARG A 1 67 ? -9.874 -1.161 12.120 1.00 95.00 67 ARG A N 1
ATOM 509 C CA . ARG A 1 67 ? -9.994 -1.578 13.532 1.00 95.00 67 ARG A CA 1
ATOM 510 C C . ARG A 1 67 ? -11.210 -2.453 13.780 1.00 95.00 67 ARG A C 1
ATOM 512 O O . ARG A 1 67 ? -11.152 -3.299 14.663 1.00 95.00 67 ARG A O 1
ATOM 519 N N . GLU A 1 68 ? -12.282 -2.257 13.022 1.00 93.06 68 GLU A N 1
ATOM 520 C CA . GLU A 1 68 ? -13.514 -3.041 13.146 1.00 93.06 68 GLU A CA 1
ATOM 521 C C . GLU A 1 68 ? -13.327 -4.484 12.656 1.00 93.06 68 GLU A C 1
ATOM 523 O O . GLU A 1 68 ? -14.129 -5.361 12.971 1.00 93.06 68 GLU A O 1
ATOM 528 N N . HIS A 1 69 ? -12.234 -4.750 11.935 1.00 92.75 69 HIS A N 1
ATOM 529 C CA . HIS A 1 69 ? -11.924 -6.047 11.345 1.00 92.75 69 HIS A CA 1
ATOM 530 C C . HIS A 1 69 ? -10.788 -6.808 12.049 1.00 92.75 69 HIS A C 1
ATOM 532 O O . HIS A 1 69 ? -10.404 -7.887 11.596 1.00 92.75 69 HIS A O 1
ATOM 538 N N . VAL A 1 70 ? -10.231 -6.281 13.146 1.00 93.88 70 VAL A N 1
ATOM 539 C CA . VAL A 1 70 ? -9.132 -6.922 13.891 1.00 93.88 70 VAL A CA 1
ATOM 540 C C . VAL A 1 70 ? -9.459 -7.081 15.371 1.00 93.88 70 VAL A C 1
ATOM 542 O O . VAL A 1 70 ? -10.175 -6.281 15.961 1.00 93.88 70 VAL A O 1
ATOM 545 N N . GLU A 1 71 ? -8.883 -8.103 16.005 1.00 93.38 71 GLU A N 1
ATOM 546 C CA . GLU A 1 71 ? -9.064 -8.340 17.443 1.00 93.38 71 GLU A CA 1
ATOM 547 C C . GLU A 1 71 ? -8.317 -7.299 18.283 1.00 93.38 71 GLU A C 1
ATOM 549 O O . GLU A 1 71 ? -8.794 -6.866 19.332 1.00 93.38 71 GLU A O 1
ATOM 554 N N . THR A 1 72 ? -7.120 -6.901 17.838 1.00 94.56 72 THR A N 1
ATOM 555 C CA . THR A 1 72 ? -6.288 -5.931 18.554 1.00 94.56 72 THR A CA 1
ATOM 556 C C . THR A 1 72 ? -5.770 -4.836 17.621 1.00 94.56 72 THR A C 1
ATOM 558 O O . THR A 1 72 ? -5.305 -5.145 16.521 1.00 94.56 72 THR A O 1
ATOM 561 N N . PRO A 1 73 ? -5.741 -3.563 18.066 1.00 96.00 73 PRO A N 1
ATOM 562 C CA . PRO A 1 73 ? -5.219 -2.446 17.276 1.00 96.00 73 PRO A CA 1
ATOM 563 C C . PRO A 1 73 ? -3.816 -2.668 16.714 1.00 96.00 73 PRO A C 1
ATOM 565 O O . PRO A 1 73 ? -3.523 -2.269 15.593 1.00 96.00 73 PRO A O 1
ATOM 568 N N . GLY A 1 74 ? -2.952 -3.347 17.474 1.00 96.56 74 GLY A N 1
ATOM 569 C CA . GLY A 1 74 ? -1.567 -3.607 17.084 1.00 96.56 74 GLY A CA 1
ATOM 570 C C . GLY A 1 74 ? -1.389 -4.460 15.822 1.00 96.56 74 GLY A C 1
ATOM 571 O O . GLY A 1 74 ? -0.267 -4.524 15.317 1.00 96.56 74 GLY A O 1
ATOM 572 N N . GLN A 1 75 ? -2.451 -5.102 15.321 1.00 97.12 75 GLN A N 1
ATOM 573 C CA . GLN A 1 75 ? -2.444 -5.807 14.035 1.00 97.12 75 GLN A CA 1
ATOM 574 C C . GLN A 1 75 ? -2.364 -4.855 12.840 1.00 97.12 75 GLN A C 1
ATOM 576 O O . GLN A 1 75 ? -1.888 -5.265 11.784 1.00 97.12 75 GLN A O 1
ATOM 581 N N . ILE A 1 76 ? -2.801 -3.605 13.000 1.00 98.50 76 ILE A N 1
ATOM 582 C CA . ILE A 1 76 ? -2.800 -2.604 11.935 1.00 98.50 76 ILE A CA 1
ATOM 583 C C . ILE A 1 76 ? -1.502 -1.812 12.002 1.00 98.50 76 ILE A C 1
ATOM 585 O O . ILE A 1 76 ? -1.118 -1.291 13.055 1.00 98.50 76 ILE A O 1
ATOM 589 N N . HIS A 1 77 ? -0.842 -1.710 10.858 1.00 98.75 77 HIS A N 1
ATOM 590 C CA . HIS A 1 77 ? 0.333 -0.892 10.659 1.00 98.75 77 HIS A CA 1
ATOM 591 C C . HIS A 1 77 ? 0.087 0.111 9.545 1.00 98.75 77 HIS A C 1
ATOM 593 O O . HIS A 1 77 ? 0.042 -0.244 8.373 1.00 98.75 77 HIS A O 1
ATOM 599 N N . ASN A 1 78 ? -0.087 1.363 9.942 1.00 98.88 78 ASN A N 1
ATOM 600 C CA . ASN A 1 78 ? -0.246 2.488 9.042 1.00 98.88 78 ASN A CA 1
ATOM 601 C C . ASN A 1 78 ? 1.133 3.050 8.703 1.00 98.88 78 ASN A C 1
ATOM 603 O O . ASN A 1 78 ? 1.916 3.350 9.610 1.00 98.88 78 ASN A O 1
ATOM 607 N N . VAL A 1 79 ? 1.412 3.193 7.410 1.00 98.81 79 VAL A N 1
ATOM 608 C CA . VAL A 1 79 ? 2.656 3.780 6.916 1.00 98.81 79 VAL A CA 1
ATOM 609 C C . VAL A 1 79 ? 2.375 4.872 5.898 1.00 98.81 79 VAL A C 1
ATOM 611 O O . VAL A 1 79 ? 1.489 4.754 5.053 1.00 98.81 79 VAL A O 1
ATOM 614 N N . ASP A 1 80 ? 3.166 5.931 5.969 1.00 98.75 80 ASP A N 1
ATOM 615 C CA . ASP A 1 80 ? 3.142 7.061 5.048 1.00 98.75 80 ASP A CA 1
ATOM 616 C C . ASP A 1 80 ? 4.548 7.673 5.012 1.00 98.75 80 ASP A C 1
ATOM 618 O O . ASP A 1 80 ? 5.274 7.622 6.005 1.00 98.75 80 ASP A O 1
ATOM 622 N N . PHE A 1 81 ? 4.969 8.243 3.885 1.00 97.75 81 PHE A N 1
ATOM 623 C CA . PHE A 1 81 ? 6.273 8.916 3.811 1.00 97.75 81 PHE A CA 1
ATOM 624 C C . PHE A 1 81 ? 6.285 10.294 4.495 1.00 97.75 81 PHE A C 1
ATOM 626 O O . PHE A 1 81 ? 7.349 10.887 4.667 1.00 97.75 81 PHE A O 1
ATOM 633 N N . SER A 1 82 ? 5.114 10.799 4.896 1.00 98.19 82 SER A N 1
ATOM 634 C CA . SER A 1 82 ? 4.927 12.077 5.564 1.00 98.19 82 SER A CA 1
ATOM 635 C C . SER A 1 82 ? 4.889 11.880 7.076 1.00 98.19 82 SER A C 1
ATOM 637 O O . SER A 1 82 ? 3.924 11.365 7.636 1.00 98.19 82 SER A O 1
ATOM 639 N N . GLU A 1 83 ? 5.922 12.355 7.770 1.00 97.62 83 GLU A N 1
ATOM 640 C CA . GLU A 1 83 ? 5.941 12.343 9.238 1.00 97.62 83 GLU A CA 1
ATOM 641 C C . GLU A 1 83 ? 4.789 13.168 9.839 1.00 97.62 83 GLU A C 1
ATOM 643 O O . GLU A 1 83 ? 4.215 12.782 10.856 1.00 97.62 83 GLU A O 1
ATOM 648 N N . GLU A 1 84 ? 4.389 14.253 9.166 1.00 97.81 84 GLU A N 1
ATOM 649 C CA . GLU A 1 84 ? 3.281 15.120 9.587 1.00 97.81 84 GLU A CA 1
ATOM 650 C C . GLU A 1 84 ? 1.974 14.338 9.760 1.00 97.81 84 GLU A C 1
ATOM 652 O O . GLU A 1 84 ? 1.276 14.491 10.766 1.00 97.81 84 GLU A O 1
ATOM 657 N N . VAL A 1 85 ? 1.640 13.468 8.799 1.00 98.25 85 VAL A N 1
ATOM 658 C CA . VAL A 1 85 ? 0.388 12.705 8.862 1.00 98.25 85 VAL A CA 1
ATOM 659 C C . VAL A 1 85 ? 0.464 11.529 9.823 1.00 98.25 85 VAL A C 1
ATOM 661 O O . VAL A 1 85 ? -0.526 11.202 10.476 1.00 98.25 85 VAL A O 1
ATOM 664 N N . ILE A 1 86 ? 1.650 10.942 9.980 1.00 98.56 86 ILE A N 1
ATOM 665 C CA . ILE A 1 86 ? 1.896 9.887 10.961 1.00 98.56 86 ILE A CA 1
ATOM 666 C C . ILE A 1 86 ? 1.713 10.419 12.386 1.00 98.56 86 ILE A C 1
ATOM 668 O O . ILE A 1 86 ? 1.009 9.802 13.190 1.00 98.56 86 ILE A O 1
ATOM 672 N N . GLU A 1 87 ? 2.277 11.584 12.710 1.00 98.12 87 GLU A N 1
ATOM 673 C CA . GLU A 1 87 ? 2.095 12.199 14.029 1.00 98.12 87 GLU A CA 1
ATOM 674 C C . GLU A 1 87 ? 0.649 12.651 14.269 1.00 98.12 87 GLU A C 1
ATOM 676 O O . GLU A 1 87 ? 0.118 12.487 15.377 1.00 98.12 87 GLU A O 1
ATOM 681 N N . LEU A 1 88 ? -0.026 13.139 13.225 1.00 97.31 88 LEU A N 1
ATOM 682 C CA . LEU A 1 88 ? -1.448 13.460 13.279 1.00 97.31 88 LEU A CA 1
ATOM 683 C C . LEU A 1 88 ? -2.304 12.217 13.571 1.00 97.31 88 LEU A C 1
ATOM 685 O O . LEU A 1 88 ? -3.114 12.258 14.498 1.00 97.31 88 LEU A O 1
ATOM 689 N N . GLY A 1 89 ? -2.090 11.107 12.859 1.00 97.50 89 GLY A N 1
ATOM 690 C CA . GLY A 1 89 ? -2.817 9.849 13.061 1.00 97.50 89 GLY A CA 1
ATOM 691 C C . GLY A 1 89 ? -2.608 9.268 14.461 1.00 97.50 89 GLY A C 1
ATOM 692 O O . GLY A 1 89 ? -3.573 8.931 15.154 1.00 97.50 89 GLY A O 1
ATOM 693 N N . LYS A 1 90 ? -1.359 9.271 14.952 1.00 97.38 90 LYS A N 1
ATOM 694 C CA . LYS A 1 90 ? -1.029 8.902 16.341 1.00 97.38 90 LYS A CA 1
ATOM 695 C C . LYS A 1 90 ? -1.782 9.759 17.358 1.00 97.38 90 LYS A C 1
ATOM 697 O O . LYS A 1 90 ? -2.233 9.251 18.386 1.00 97.38 90 LYS A O 1
ATOM 702 N N . LYS A 1 91 ? -1.867 11.074 17.128 1.00 95.88 91 LYS A N 1
ATOM 703 C CA . LYS A 1 91 ? -2.588 11.996 18.014 1.00 95.88 91 LYS A CA 1
ATOM 704 C C . LYS A 1 91 ? -4.090 11.722 17.982 1.00 95.88 91 LYS A C 1
ATOM 706 O O . LYS A 1 91 ? -4.665 11.516 19.044 1.00 95.88 91 LYS A O 1
ATOM 711 N N . GLN A 1 92 ? -4.688 11.650 16.797 1.00 94.50 92 GLN A N 1
ATOM 712 C CA . GLN A 1 92 ? -6.119 11.398 16.621 1.00 94.50 92 GLN A CA 1
ATOM 713 C C . GLN A 1 92 ? -6.545 10.074 17.256 1.00 94.50 92 GLN A C 1
ATOM 715 O O . GL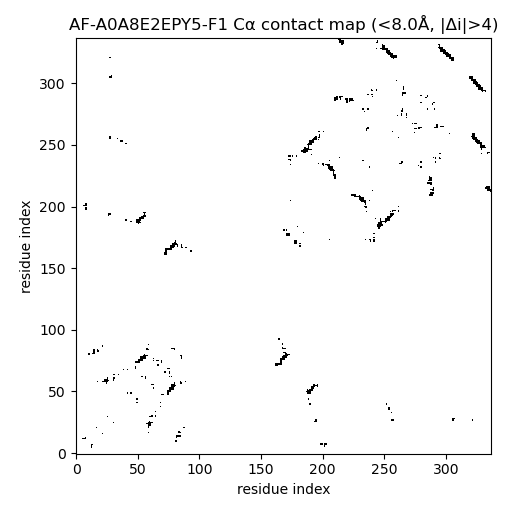N A 1 92 ? -7.520 10.034 17.998 1.00 94.50 92 GLN A O 1
ATOM 720 N N . GLU A 1 93 ? -5.784 8.995 17.048 1.00 95.75 93 GLU A N 1
ATOM 721 C CA . GLU A 1 93 ? -6.086 7.715 17.688 1.00 95.75 93 GLU A CA 1
ATOM 722 C C . GLU A 1 93 ? -6.060 7.818 19.221 1.00 95.75 93 GLU A C 1
ATOM 724 O O . GLU A 1 93 ? -6.949 7.294 19.892 1.00 95.75 93 GLU A O 1
ATOM 729 N N . ARG A 1 94 ? -5.073 8.520 19.793 1.00 94.00 94 ARG A N 1
ATOM 730 C CA . ARG A 1 94 ? -5.020 8.746 21.244 1.00 94.00 94 ARG A CA 1
ATOM 731 C C . ARG A 1 94 ? -6.204 9.566 21.739 1.00 94.00 94 ARG A C 1
ATOM 733 O O . ARG A 1 94 ? -6.720 9.249 22.801 1.00 94.00 94 ARG A O 1
ATOM 740 N N . ASP A 1 95 ? -6.611 10.592 21.007 1.00 92.50 95 ASP A N 1
ATOM 741 C CA . ASP A 1 95 ? -7.718 11.461 21.410 1.00 92.50 95 ASP A CA 1
ATOM 742 C C . ASP A 1 95 ? -9.062 10.709 21.367 1.00 92.50 95 ASP A C 1
ATOM 744 O O . ASP A 1 95 ? -9.912 10.928 22.226 1.00 92.50 95 ASP A O 1
ATOM 748 N N . ILE A 1 96 ? -9.230 9.774 20.424 1.00 91.12 96 ILE A N 1
ATOM 749 C CA . ILE A 1 96 ? -10.442 8.950 20.286 1.00 91.12 96 ILE A CA 1
ATOM 750 C C . ILE A 1 96 ? -10.475 7.801 21.309 1.00 91.12 96 ILE A C 1
ATOM 752 O O . ILE A 1 96 ? -11.526 7.516 21.878 1.00 91.12 96 ILE A O 1
ATOM 756 N N . PHE A 1 97 ? -9.345 7.117 21.533 1.00 89.56 97 PHE A N 1
ATOM 757 C CA . PHE A 1 97 ? -9.311 5.834 22.255 1.00 89.56 97 PHE A CA 1
ATOM 758 C C . PHE A 1 97 ? -8.609 5.867 23.620 1.00 89.56 97 PHE A C 1
ATOM 760 O O . PHE A 1 97 ? -8.524 4.830 24.283 1.00 89.56 97 PHE A O 1
ATOM 767 N N . LYS A 1 98 ? -8.110 7.015 24.096 1.00 83.81 98 LYS A N 1
ATOM 768 C CA . LYS A 1 98 ? -7.722 7.124 25.510 1.00 83.81 98 LYS A CA 1
ATOM 769 C C . LYS A 1 98 ? -8.976 7.158 26.379 1.00 83.81 98 LYS A C 1
ATOM 771 O O . LYS A 1 98 ? -9.863 7.979 26.174 1.00 83.81 98 LYS A O 1
ATOM 776 N N . ALA A 1 99 ? -9.018 6.286 27.385 1.00 60.53 99 ALA A N 1
ATOM 777 C CA . ALA A 1 99 ? -10.044 6.349 28.416 1.00 60.53 99 ALA A CA 1
ATOM 778 C C . ALA A 1 99 ? -10.018 7.736 29.092 1.00 60.53 99 ALA A C 1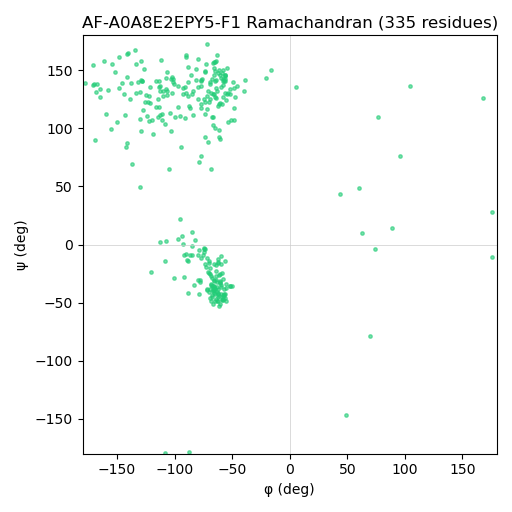
ATOM 780 O O . ALA A 1 99 ? -8.922 8.249 29.347 1.00 60.53 99 ALA A O 1
ATOM 781 N N . PRO A 1 100 ? -11.177 8.339 29.415 1.00 54.38 100 PRO A N 1
ATOM 782 C CA . PRO A 1 100 ? -11.193 9.513 30.273 1.00 54.38 100 PRO A CA 1
ATOM 783 C C . PRO A 1 100 ? -10.490 9.147 31.582 1.00 54.38 100 PRO A C 1
ATOM 785 O O . PRO A 1 100 ? -10.777 8.099 32.171 1.00 54.38 100 PRO A O 1
ATOM 788 N N . ASN A 1 101 ? -9.538 9.979 32.014 1.00 49.50 101 ASN A N 1
ATOM 789 C CA . ASN A 1 101 ? -8.927 9.838 33.330 1.00 49.50 101 ASN A CA 1
ATOM 790 C C . ASN A 1 101 ? -10.054 9.646 34.353 1.00 49.50 101 ASN A C 1
ATOM 792 O O . ASN A 1 101 ? -10.975 10.460 34.423 1.00 49.50 101 ASN A O 1
ATOM 796 N N . ARG A 1 102 ? -9.976 8.588 35.168 1.00 45.78 102 ARG A N 1
ATOM 797 C CA . ARG A 1 102 ? -10.723 8.511 36.428 1.00 45.78 102 ARG A CA 1
ATOM 798 C C . ARG A 1 102 ? -10.143 9.547 37.399 1.00 45.78 102 ARG A C 1
ATOM 800 O O . ARG A 1 102 ? -9.549 9.200 38.410 1.00 45.78 102 ARG A O 1
ATOM 807 N N . GLU A 1 103 ? -10.265 10.825 37.072 1.00 47.03 103 GLU A N 1
ATOM 808 C CA . GLU A 1 103 ? -10.070 11.926 38.007 1.00 47.03 103 GLU A CA 1
ATOM 809 C C . GLU A 1 103 ? -11.449 12.285 38.550 1.00 47.03 103 GLU A C 1
ATOM 811 O O . GLU A 1 103 ? -12.159 13.132 38.016 1.00 47.03 103 GLU A O 1
ATOM 816 N N . GLY A 1 104 ? -11.872 11.547 39.575 1.00 43.50 104 GLY A N 1
ATOM 817 C CA . GLY A 1 104 ? -13.194 11.739 40.159 1.00 43.50 104 GLY A CA 1
ATOM 818 C C . GLY A 1 104 ? -13.586 10.755 41.254 1.00 43.50 104 GLY A C 1
ATOM 819 O O . GLY A 1 104 ? -14.773 10.517 41.425 1.00 43.50 104 GLY A O 1
ATOM 820 N N . GLU A 1 105 ? -12.642 10.185 42.005 1.00 38.75 105 GLU A N 1
ATOM 821 C CA . GLU A 1 105 ? -12.966 9.510 43.266 1.00 38.75 105 GLU A CA 1
ATOM 822 C C . GLU A 1 105 ? -12.236 10.195 44.427 1.00 38.75 105 GLU A C 1
ATOM 824 O O . GLU A 1 105 ? -11.029 10.064 44.605 1.00 38.75 105 GLU A O 1
ATOM 829 N N . GLY A 1 106 ? -13.013 10.921 45.236 1.00 34.78 106 GLY A N 1
ATOM 830 C CA . GLY A 1 106 ? -12.785 10.983 46.678 1.00 34.78 106 GLY A CA 1
ATOM 831 C C . GLY A 1 106 ? -11.975 12.155 47.234 1.00 34.78 106 GLY A C 1
ATOM 832 O O . GLY A 1 106 ? -10.888 11.961 47.763 1.00 34.78 106 GLY A O 1
ATOM 833 N N . GLN A 1 107 ? -12.592 13.334 47.327 1.00 33.50 107 GLN A N 1
ATOM 834 C CA . GLN A 1 107 ? -12.537 14.092 48.584 1.00 33.50 107 GLN A CA 1
ATOM 835 C C . GLN A 1 107 ? -13.880 14.785 48.831 1.00 33.50 107 GLN A C 1
ATOM 837 O O . GLN A 1 107 ? -14.082 15.961 48.539 1.00 33.50 107 GLN A O 1
ATOM 842 N N . ILE A 1 108 ? -14.813 14.021 49.406 1.00 35.44 108 ILE A N 1
ATOM 843 C CA . ILE A 1 108 ? -15.955 14.574 50.133 1.00 35.44 108 ILE A CA 1
ATOM 844 C C . ILE A 1 108 ? -15.370 15.298 51.351 1.00 35.44 108 ILE A C 1
ATOM 846 O O . ILE A 1 108 ? -14.995 14.672 52.341 1.00 35.44 108 ILE A O 1
ATOM 850 N N . LYS A 1 109 ? -15.254 16.625 51.271 1.00 36.72 109 LYS A N 1
ATOM 851 C CA . LYS A 1 109 ? -15.187 17.473 52.461 1.00 36.72 109 LYS A CA 1
ATOM 852 C C . LYS A 1 109 ? -16.609 17.876 52.809 1.00 36.72 109 LYS A C 1
ATOM 854 O O . LYS A 1 109 ? -17.235 18.665 52.111 1.00 36.72 109 LYS A O 1
ATOM 859 N N . SER A 1 110 ? -17.086 17.309 53.907 1.00 33.09 110 SER A N 1
ATOM 860 C CA . SER A 1 110 ? -18.268 17.737 54.638 1.00 33.09 110 SER A CA 1
ATOM 861 C C . SER A 1 110 ? -18.239 19.248 54.885 1.00 33.09 110 SER A C 1
ATOM 863 O O . SER A 1 110 ? -17.368 19.744 55.605 1.00 33.09 110 SER A O 1
ATOM 865 N N . LYS A 1 111 ? -19.218 19.964 54.339 1.00 33.44 111 LYS A N 1
ATOM 866 C CA . LYS A 1 111 ? -19.720 21.199 54.934 1.00 33.44 111 LYS A CA 1
ATOM 867 C C . LYS A 1 111 ? -21.235 21.100 55.012 1.00 33.44 111 LYS A C 1
ATOM 869 O O . LYS A 1 111 ? -21.924 21.103 54.001 1.00 33.44 111 LYS A O 1
ATOM 874 N N . SER A 1 112 ? -21.687 20.934 56.246 1.00 32.84 112 SER A N 1
ATOM 875 C CA . SER A 1 112 ? -23.004 21.316 56.727 1.00 32.84 112 SER A CA 1
ATOM 876 C C . SER A 1 112 ? -23.281 22.773 56.378 1.00 32.84 112 SER A C 1
ATOM 878 O O . SER A 1 112 ? -22.415 23.605 56.641 1.00 32.84 112 SER A O 1
ATOM 880 N N . GLU A 1 113 ? -24.466 23.068 55.856 1.00 33.97 113 GLU A N 1
ATOM 881 C CA . GLU A 1 113 ? -25.280 24.206 56.292 1.00 33.97 113 GLU A CA 1
ATOM 882 C C . GLU A 1 113 ? -26.673 24.124 55.659 1.00 33.97 113 GLU A C 1
ATOM 884 O O . GLU A 1 113 ? -26.838 23.754 54.496 1.00 33.97 113 GLU A O 1
ATOM 889 N N . ASP A 1 114 ? -27.653 24.406 56.509 1.00 30.92 114 ASP A N 1
ATOM 890 C CA . ASP A 1 114 ? -29.089 24.354 56.297 1.00 30.92 114 ASP A CA 1
ATOM 891 C C . ASP A 1 114 ? -29.572 25.297 55.186 1.00 30.92 114 ASP A C 1
ATOM 893 O O . ASP A 1 114 ? -29.092 26.424 55.060 1.00 30.92 114 ASP A O 1
ATOM 897 N N . ASN A 1 115 ? -30.609 24.879 54.452 1.00 33.00 115 ASN A N 1
ATOM 898 C CA . ASN A 1 115 ? -31.824 25.689 54.351 1.00 33.00 115 ASN A CA 1
ATOM 899 C C . ASN A 1 115 ? -32.996 24.928 53.717 1.00 33.00 115 ASN A C 1
ATOM 901 O O . ASN A 1 115 ? -32.890 24.335 52.644 1.00 33.00 115 ASN A O 1
ATOM 905 N N . ASP A 1 116 ? -34.126 25.032 54.413 1.00 30.00 116 ASP A N 1
ATOM 906 C CA . ASP A 1 116 ? -35.490 24.749 53.981 1.00 30.00 116 ASP A CA 1
ATOM 907 C C . ASP A 1 116 ? -35.834 25.396 52.633 1.00 30.00 116 ASP A C 1
ATOM 909 O O . ASP A 1 116 ? -35.665 26.603 52.473 1.00 30.00 116 ASP A O 1
ATOM 913 N N . THR A 1 117 ? -36.469 24.656 51.717 1.00 32.62 117 THR A N 1
ATOM 914 C CA . THR A 1 117 ? -37.876 24.912 51.340 1.00 32.62 117 THR A CA 1
ATOM 915 C C . THR A 1 117 ? -38.460 23.756 50.520 1.00 32.62 117 THR A C 1
ATOM 917 O O . THR A 1 117 ? -37.821 23.191 49.638 1.00 32.62 117 THR A O 1
ATOM 920 N N . ALA A 1 118 ? -39.707 23.418 50.840 1.00 29.52 118 ALA A N 1
ATOM 921 C CA . ALA A 1 118 ? -40.540 22.402 50.211 1.00 29.52 118 ALA A CA 1
ATOM 922 C C . ALA A 1 118 ? -40.941 22.738 48.758 1.00 29.52 118 ALA A C 1
ATOM 924 O O . ALA A 1 118 ? -41.064 23.915 48.427 1.00 29.52 118 ALA A O 1
ATOM 925 N N . ILE A 1 119 ? -41.272 21.710 47.954 1.00 31.05 119 ILE A N 1
ATOM 926 C CA . ILE A 1 119 ? -42.616 21.467 47.368 1.00 31.05 119 ILE A CA 1
ATOM 927 C C . ILE A 1 119 ? -42.582 20.386 46.251 1.00 31.05 119 ILE A C 1
ATOM 929 O O . ILE A 1 119 ? -41.872 20.515 45.263 1.00 31.05 119 ILE A O 1
ATOM 933 N N . GLN A 1 120 ? -43.457 19.386 46.454 1.00 30.19 120 GLN A N 1
ATOM 934 C CA . GLN A 1 120 ? -44.232 18.530 45.527 1.00 30.19 120 GLN A CA 1
ATOM 935 C C . GLN A 1 120 ? -43.616 17.348 44.741 1.00 30.19 120 GLN A C 1
ATOM 937 O O . GLN A 1 120 ? -42.914 17.492 43.748 1.00 30.19 120 GLN A O 1
ATOM 942 N N . ASN A 1 121 ? -44.051 16.168 45.211 1.00 29.17 121 ASN A N 1
ATOM 943 C CA . ASN A 1 121 ? -44.412 14.909 44.543 1.00 29.17 121 ASN A CA 1
ATOM 944 C C . ASN A 1 121 ? -44.755 14.997 43.041 1.00 29.17 121 ASN A C 1
ATOM 946 O O . ASN A 1 121 ? -45.513 15.877 42.646 1.00 29.17 121 ASN A O 1
ATOM 950 N N . GLU A 1 122 ? -44.364 13.986 42.258 1.00 31.16 122 GLU A N 1
ATOM 951 C CA . GLU A 1 122 ? -45.267 12.887 41.864 1.00 31.16 122 GLU A CA 1
ATOM 952 C C . GLU A 1 122 ? -44.518 11.750 41.143 1.00 31.16 122 GLU A C 1
ATOM 954 O O . GLU A 1 122 ? -43.425 11.919 40.604 1.00 31.16 122 GLU A O 1
ATOM 959 N N . ASP A 1 123 ? -45.125 10.573 41.255 1.00 29.66 123 ASP A N 1
ATOM 960 C CA . ASP A 1 123 ? -44.648 9.219 40.992 1.00 29.66 123 ASP A CA 1
ATOM 961 C C . ASP A 1 123 ? -44.283 8.901 39.528 1.00 29.66 123 ASP A C 1
ATOM 963 O O . ASP A 1 123 ? -44.828 9.485 38.599 1.00 29.66 123 ASP A O 1
ATOM 967 N N . ILE A 1 124 ? -43.446 7.871 39.326 1.00 32.00 124 ILE A N 1
ATOM 968 C CA . ILE A 1 124 ? -43.790 6.675 38.528 1.00 32.00 124 ILE A CA 1
ATOM 969 C C . ILE A 1 124 ? -42.879 5.512 38.951 1.00 32.00 124 ILE A C 1
ATOM 971 O O . ILE A 1 124 ? -41.663 5.640 39.098 1.00 32.00 124 ILE A O 1
ATOM 975 N N . ALA A 1 125 ? -43.537 4.379 39.169 1.00 30.05 125 ALA A N 1
ATOM 976 C CA . ALA A 1 125 ? -43.057 3.173 39.807 1.00 30.05 125 ALA A CA 1
ATOM 977 C C . ALA A 1 125 ? -42.233 2.226 38.911 1.00 30.05 125 ALA A C 1
ATOM 979 O O . ALA A 1 125 ? -42.420 2.123 37.702 1.00 30.05 125 ALA A O 1
ATOM 980 N N . GLU A 1 126 ? -41.351 1.520 39.617 1.00 29.62 126 GLU A N 1
ATOM 981 C CA . GLU A 1 126 ? -40.877 0.135 39.507 1.00 29.62 126 GLU A CA 1
ATOM 982 C C . GLU A 1 126 ? -41.324 -0.761 38.334 1.00 29.62 126 GLU A C 1
ATOM 984 O O . GLU A 1 126 ? -42.508 -0.996 38.110 1.00 29.62 126 GLU A O 1
ATOM 989 N N . ALA A 1 127 ? -40.341 -1.472 37.765 1.00 30.05 127 ALA A N 1
ATOM 990 C CA . ALA A 1 127 ? -40.400 -2.933 37.638 1.00 30.05 127 ALA A CA 1
ATOM 991 C C . ALA A 1 127 ? -38.979 -3.527 37.537 1.00 30.05 127 ALA A C 1
ATOM 993 O O . ALA A 1 127 ? -38.361 -3.549 36.474 1.00 30.05 127 ALA A O 1
ATOM 994 N N . ASN A 1 128 ? -38.471 -4.032 38.664 1.00 28.52 128 ASN A N 1
ATOM 995 C CA . ASN A 1 128 ? -37.345 -4.965 38.725 1.00 28.52 128 ASN A CA 1
ATOM 996 C C . ASN A 1 128 ? -37.869 -6.392 38.512 1.00 28.52 128 ASN A C 1
ATOM 998 O O . ASN A 1 128 ? -38.788 -6.816 39.210 1.00 28.52 128 ASN A O 1
ATOM 1002 N N . VAL A 1 129 ? -37.229 -7.171 37.636 1.00 29.73 129 VAL A N 1
ATOM 1003 C CA . VAL A 1 129 ? -37.377 -8.634 37.603 1.00 29.73 129 VAL A CA 1
ATOM 1004 C C . VAL A 1 129 ? -36.037 -9.260 37.967 1.00 29.73 129 VAL A C 1
ATOM 1006 O O . VAL A 1 129 ? -35.064 -9.201 37.223 1.00 29.73 129 VAL A O 1
ATOM 1009 N N . THR A 1 130 ? -36.011 -9.852 39.159 1.00 28.39 130 THR A N 1
ATOM 1010 C CA . THR A 1 130 ? -34.960 -10.737 39.664 1.00 28.39 130 THR A CA 1
ATOM 1011 C C . THR A 1 130 ? -35.348 -12.177 39.335 1.00 28.39 130 THR A C 1
ATOM 1013 O O . THR A 1 130 ? -36.471 -12.581 39.625 1.00 28.39 130 THR A O 1
ATOM 1016 N N . MET A 1 131 ? -34.415 -12.981 38.822 1.00 28.64 131 MET A N 1
ATOM 1017 C CA . MET A 1 131 ? -34.480 -14.440 38.944 1.00 28.64 131 MET A CA 1
ATOM 1018 C C . MET A 1 131 ? -33.211 -14.955 39.626 1.00 28.64 131 MET A C 1
ATOM 1020 O O . MET A 1 131 ? -32.090 -14.722 39.181 1.00 28.64 131 MET A O 1
ATOM 1024 N N . LYS A 1 132 ? -33.425 -15.661 40.735 1.00 28.14 132 LYS A N 1
ATOM 1025 C CA . LYS A 1 132 ? -32.485 -16.537 41.441 1.00 28.14 132 LYS A CA 1
ATOM 1026 C C . LYS A 1 132 ? -33.225 -17.835 41.773 1.00 28.14 132 LYS A C 1
ATOM 1028 O O . LYS A 1 132 ? -34.453 -17.842 41.765 1.00 28.14 132 LYS A O 1
ATOM 1033 N N . THR A 1 133 ? -32.437 -18.834 42.185 1.00 30.92 133 THR A N 1
ATOM 1034 C CA . THR A 1 133 ? -32.743 -20.189 42.711 1.00 30.92 133 THR A CA 1
ATOM 1035 C C . THR A 1 133 ? -32.492 -21.303 41.683 1.00 30.92 133 THR A C 1
ATOM 1037 O O . THR A 1 133 ? -32.819 -21.128 40.520 1.00 30.92 133 THR A O 1
ATOM 1040 N N . HIS A 1 134 ? -31.888 -22.457 41.999 1.00 28.38 134 HIS A N 1
ATOM 1041 C CA . HIS A 1 134 ? -31.254 -22.989 43.218 1.00 28.38 134 HIS A CA 1
ATOM 1042 C C . HIS A 1 134 ? -30.325 -24.180 42.823 1.00 28.38 134 HIS A C 1
ATOM 1044 O O . HIS A 1 134 ? -30.493 -24.768 41.761 1.00 28.38 134 HIS A O 1
ATOM 1050 N N . VAL A 1 135 ? -29.360 -24.458 43.711 1.00 29.36 135 VAL A N 1
ATOM 1051 C CA . VAL A 1 135 ? -28.444 -25.613 43.950 1.00 29.36 135 VAL A CA 1
ATOM 1052 C C . VAL A 1 135 ? -28.735 -26.987 43.321 1.00 29.36 135 VAL A C 1
ATOM 1054 O O . VAL A 1 135 ? -29.882 -27.413 43.321 1.00 29.36 135 VAL A O 1
ATOM 1057 N N . ASP A 1 136 ? -27.663 -27.755 43.050 1.00 26.41 136 ASP A N 1
ATOM 1058 C CA . ASP A 1 136 ? -27.395 -28.974 43.843 1.00 26.41 136 ASP A CA 1
ATOM 1059 C C . ASP A 1 136 ? -25.909 -29.400 43.878 1.00 26.41 136 ASP A C 1
ATOM 1061 O O . ASP A 1 136 ? -25.109 -29.022 43.021 1.00 26.41 136 ASP A O 1
ATOM 1065 N N . ALA A 1 137 ? -25.563 -30.133 44.939 1.00 29.73 137 ALA A N 1
ATOM 1066 C CA . ALA A 1 137 ? -24.229 -30.503 45.408 1.00 29.73 137 ALA A CA 1
ATOM 1067 C C . ALA A 1 137 ? -23.696 -31.835 44.834 1.00 29.73 137 ALA A C 1
ATOM 1069 O O . ALA A 1 137 ? -24.452 -32.699 44.399 1.00 29.73 137 ALA A O 1
ATOM 1070 N N . GLY A 1 138 ? -22.373 -32.026 44.904 1.00 27.25 138 GLY A N 1
ATOM 1071 C CA . GLY A 1 138 ? -21.696 -33.280 44.561 1.00 27.25 138 GLY A CA 1
ATOM 1072 C C . GLY A 1 138 ? -20.226 -33.274 44.984 1.00 27.25 138 GLY A C 1
ATOM 1073 O O . GLY A 1 138 ? -19.353 -32.843 44.239 1.00 27.25 138 GLY A O 1
ATOM 1074 N N . GLU A 1 139 ? -19.989 -33.723 46.210 1.00 28.12 139 GLU A N 1
ATOM 1075 C CA . GLU A 1 139 ? -18.711 -33.898 46.904 1.00 28.12 139 GLU A CA 1
ATOM 1076 C C . GLU A 1 139 ? -18.034 -35.223 46.496 1.00 28.12 139 GLU A C 1
ATOM 1078 O O . GLU A 1 139 ? -18.724 -36.229 46.356 1.00 28.12 139 GLU A O 1
ATOM 1083 N N . CYS A 1 140 ? -16.701 -35.246 46.347 1.00 28.86 140 CYS A N 1
ATOM 1084 C CA . CYS A 1 140 ? -15.858 -36.437 46.550 1.00 28.86 140 CYS A CA 1
ATOM 1085 C C . CYS A 1 140 ? -14.394 -36.029 46.806 1.00 28.86 140 CYS A C 1
ATOM 1087 O O . CYS A 1 140 ? -13.696 -35.530 45.923 1.00 28.86 140 CYS A O 1
ATOM 1089 N N . ASP A 1 141 ? -13.961 -36.283 48.039 1.00 29.67 141 ASP A N 1
ATOM 1090 C CA . ASP A 1 141 ? -12.592 -36.245 48.550 1.00 29.67 141 ASP A CA 1
ATOM 1091 C C . ASP A 1 141 ? -11.651 -37.244 47.851 1.00 29.67 141 ASP A C 1
ATOM 1093 O O . ASP A 1 141 ? -12.053 -38.358 47.520 1.00 29.67 141 ASP A O 1
ATOM 1097 N N . ASN A 1 142 ? -10.357 -36.900 47.762 1.00 32.66 142 ASN A N 1
ATOM 1098 C CA . ASN A 1 142 ? -9.274 -37.793 48.203 1.00 32.66 142 ASN A CA 1
ATOM 1099 C C . ASN A 1 142 ? -7.923 -37.062 48.348 1.00 32.66 142 ASN A C 1
ATOM 1101 O O . ASN A 1 142 ? -7.417 -36.418 47.431 1.00 32.66 142 ASN A O 1
ATOM 1105 N N . LYS A 1 143 ? -7.326 -37.222 49.535 1.00 32.03 143 LYS A N 1
ATOM 1106 C CA . LYS A 1 143 ? -5.974 -36.801 49.938 1.00 32.03 143 LYS A CA 1
ATOM 1107 C C . LYS A 1 143 ? -4.894 -37.737 49.377 1.00 32.03 143 LYS A C 1
ATOM 1109 O O . LYS A 1 143 ? -5.046 -38.946 49.508 1.00 32.03 143 LYS A O 1
ATOM 1114 N N . ALA A 1 144 ? -3.746 -37.188 48.960 1.00 29.28 144 ALA A N 1
ATOM 1115 C CA . ALA A 1 144 ? -2.401 -37.682 49.318 1.00 29.28 144 ALA A CA 1
ATOM 1116 C C . ALA A 1 144 ? -1.289 -36.692 48.891 1.00 29.28 144 ALA A C 1
ATOM 1118 O O . ALA A 1 144 ? -1.333 -36.108 47.814 1.00 29.28 144 ALA A O 1
ATOM 1119 N N . THR A 1 145 ? -0.308 -36.508 49.778 1.00 32.34 145 THR A N 1
ATOM 1120 C CA . THR A 1 145 ? 0.816 -35.543 49.767 1.00 32.34 145 THR A CA 1
ATOM 1121 C C . THR A 1 145 ? 2.069 -36.078 49.006 1.00 32.34 145 THR A C 1
ATOM 1123 O O . THR A 1 145 ? 1.988 -37.159 48.430 1.00 32.34 145 THR A O 1
ATOM 1126 N N . PRO A 1 146 ? 3.221 -35.363 48.911 1.00 40.41 146 PRO A N 1
ATOM 1127 C CA . PRO A 1 146 ? 3.903 -35.057 47.647 1.00 40.41 146 PRO A CA 1
ATOM 1128 C C . PRO A 1 146 ? 5.220 -35.839 47.428 1.00 40.41 146 PRO A C 1
ATOM 1130 O O . PRO A 1 146 ? 5.698 -36.538 48.324 1.00 40.41 146 PRO A O 1
ATOM 1133 N N . PRO A 1 147 ? 5.913 -35.598 46.299 1.00 34.25 147 PRO A N 1
ATOM 1134 C CA . PRO A 1 147 ? 7.365 -35.510 46.378 1.00 34.25 147 PRO A CA 1
ATOM 1135 C C . PRO A 1 147 ? 7.922 -34.238 45.733 1.00 34.25 147 PRO A C 1
ATOM 1137 O O . PRO A 1 147 ? 7.506 -33.778 44.672 1.00 34.25 147 PRO A O 1
ATOM 1140 N N . SER A 1 148 ? 8.926 -33.694 46.409 1.00 31.70 148 SER A N 1
ATOM 1141 C CA . SER A 1 148 ? 9.852 -32.699 45.899 1.00 31.70 148 SER A CA 1
ATOM 1142 C C . SER A 1 148 ? 10.772 -33.315 44.840 1.00 31.70 148 SER A C 1
ATOM 1144 O O . SER A 1 148 ? 11.315 -34.399 45.044 1.00 31.70 148 SER A O 1
ATOM 1146 N N . ARG A 1 149 ? 11.021 -32.592 43.744 1.00 31.41 149 ARG A N 1
ATOM 1147 C CA . ARG A 1 149 ? 12.376 -32.266 43.265 1.00 31.41 149 ARG A CA 1
ATOM 1148 C C . ARG A 1 149 ? 12.331 -31.387 42.019 1.00 31.41 149 ARG A C 1
ATOM 1150 O O . ARG A 1 149 ? 11.529 -31.559 41.114 1.00 31.41 149 ARG A O 1
ATOM 1157 N N . SER A 1 150 ? 13.244 -30.431 42.061 1.00 34.94 150 SER A N 1
ATOM 1158 C CA . SER A 1 150 ? 13.627 -29.440 41.070 1.00 34.94 150 SER A CA 1
ATOM 1159 C C . SER A 1 150 ? 13.667 -29.929 39.621 1.00 34.94 150 SER A C 1
ATOM 1161 O O . SER A 1 150 ? 14.414 -30.850 39.296 1.00 34.94 150 SER A O 1
ATOM 1163 N N . SER A 1 151 ? 13.048 -29.159 38.7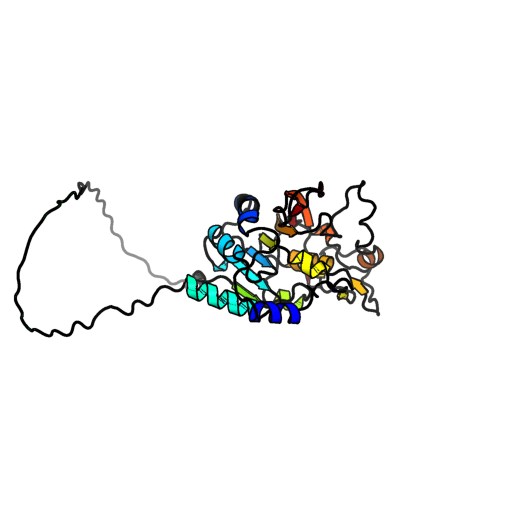34 1.00 35.50 151 SER A N 1
ATOM 1164 C CA . SER A 1 151 ? 13.644 -28.861 37.434 1.00 35.50 151 SER A CA 1
ATOM 1165 C C . SER A 1 151 ? 13.175 -27.487 36.979 1.00 35.50 151 SER A C 1
ATOM 1167 O O . SER A 1 151 ? 12.029 -27.282 36.586 1.00 35.50 151 SER A O 1
ATOM 1169 N N . SER A 1 152 ? 14.095 -26.540 37.083 1.00 41.38 152 SER A N 1
ATOM 1170 C CA . SER A 1 152 ? 14.096 -25.255 36.407 1.00 41.38 152 SER A CA 1
ATOM 1171 C C . SER A 1 152 ? 13.821 -25.430 34.911 1.00 41.38 152 SER A C 1
ATOM 1173 O O . SER A 1 152 ? 14.691 -25.872 34.164 1.00 41.38 152 SER A O 1
ATOM 1175 N N . GLN A 1 153 ? 12.624 -25.053 34.476 1.00 35.91 153 GLN A N 1
ATOM 1176 C CA . GLN A 1 153 ? 12.348 -24.683 33.093 1.00 35.91 153 GLN A CA 1
ATOM 1177 C C . GLN A 1 153 ? 11.637 -23.336 33.117 1.00 35.91 153 GLN A C 1
ATOM 1179 O O . GLN A 1 153 ? 10.438 -23.227 33.358 1.00 35.91 153 GLN A O 1
ATOM 1184 N N . THR A 1 154 ? 12.425 -22.291 32.904 1.00 31.23 154 THR A N 1
ATOM 1185 C CA . THR A 1 154 ? 11.962 -20.952 32.563 1.00 31.23 154 THR A CA 1
ATOM 1186 C C . THR A 1 154 ? 11.196 -21.016 31.242 1.00 31.23 154 THR A C 1
ATOM 1188 O O . THR A 1 154 ? 11.777 -20.885 30.168 1.00 31.23 154 THR A O 1
ATOM 1191 N N . LYS A 1 155 ? 9.878 -21.220 31.314 1.00 39.34 155 LYS A N 1
ATOM 1192 C CA . LYS A 1 155 ? 8.956 -20.796 30.258 1.00 39.34 155 LYS A CA 1
ATOM 1193 C C . LYS A 1 155 ? 8.825 -19.280 30.359 1.00 39.34 155 LYS A C 1
ATOM 1195 O O . LYS A 1 155 ? 8.002 -18.779 31.115 1.00 39.34 155 LYS A O 1
ATOM 1200 N N . SER A 1 156 ? 9.642 -18.542 29.611 1.00 36.16 156 SER A N 1
ATOM 1201 C CA . SER A 1 156 ? 9.345 -17.141 29.315 1.00 36.16 156 SER A CA 1
ATOM 1202 C C . SER A 1 156 ? 8.306 -17.095 28.193 1.00 36.16 156 SER A C 1
ATOM 1204 O O . SER A 1 156 ? 8.602 -16.754 27.051 1.00 36.16 156 SER A O 1
ATOM 1206 N N . THR A 1 157 ? 7.070 -17.476 28.500 1.00 38.34 157 THR A N 1
ATOM 1207 C CA . THR A 1 157 ? 5.928 -16.950 27.753 1.00 38.34 157 THR A CA 1
ATOM 1208 C C . THR A 1 157 ? 5.803 -15.498 28.177 1.00 38.34 157 THR A C 1
ATOM 1210 O O . THR A 1 157 ? 5.150 -15.189 29.168 1.00 38.34 157 THR A O 1
ATOM 1213 N N . SER A 1 158 ? 6.516 -14.606 27.486 1.00 40.53 158 SER A N 1
ATOM 1214 C CA . SER A 1 158 ? 6.193 -13.188 27.538 1.00 40.53 158 SER A CA 1
ATOM 1215 C C . SER A 1 158 ? 4.778 -13.065 26.989 1.00 40.53 158 SER A C 1
ATOM 1217 O O . SER A 1 158 ? 4.583 -13.131 25.774 1.00 40.53 158 SER A O 1
ATOM 1219 N N . GLU A 1 159 ? 3.788 -12.986 27.874 1.00 44.66 159 GLU A N 1
ATOM 1220 C CA . GLU A 1 159 ? 2.453 -12.537 27.510 1.00 44.66 159 GLU A CA 1
ATOM 1221 C C . GLU A 1 159 ? 2.635 -11.185 26.819 1.00 44.66 159 GLU A C 1
ATOM 1223 O O . GLU A 1 159 ? 3.016 -10.193 27.443 1.00 44.66 159 GLU A O 1
ATOM 1228 N N . ILE A 1 160 ? 2.496 -11.176 25.491 1.00 56.12 160 ILE A N 1
ATOM 1229 C CA . ILE A 1 160 ? 2.544 -9.950 24.706 1.00 56.12 160 ILE A CA 1
ATOM 1230 C C . ILE A 1 160 ? 1.302 -9.188 25.132 1.00 56.12 160 ILE A C 1
ATOM 1232 O O . ILE A 1 160 ? 0.189 -9.539 24.742 1.00 56.12 160 ILE A O 1
ATOM 1236 N N . THR A 1 161 ? 1.487 -8.175 25.972 1.00 57.84 161 THR A N 1
ATOM 1237 C CA . THR A 1 161 ? 0.414 -7.251 26.301 1.00 57.84 161 THR A CA 1
ATOM 1238 C C . THR A 1 161 ? -0.115 -6.675 24.984 1.00 57.84 161 THR A C 1
ATOM 1240 O O . THR A 1 161 ? 0.678 -6.170 24.177 1.00 57.84 161 THR A O 1
ATOM 1243 N N . PRO A 1 162 ? -1.426 -6.799 24.702 1.00 69.50 162 PRO A N 1
ATOM 1244 C CA . PRO A 1 162 ? -2.003 -6.261 23.481 1.00 69.50 162 PRO A CA 1
ATOM 1245 C C . PRO A 1 162 ? -1.648 -4.782 23.365 1.00 69.50 162 PRO A C 1
ATOM 1247 O O . PRO A 1 162 ? -1.810 -4.025 24.326 1.00 69.50 162 PRO A O 1
ATOM 1250 N N . ARG A 1 163 ? -1.133 -4.358 22.205 1.00 77.56 163 ARG A N 1
ATOM 1251 C CA . ARG A 1 163 ? -0.865 -2.933 21.992 1.00 77.56 163 ARG A CA 1
ATOM 1252 C C . ARG A 1 163 ? -2.204 -2.192 22.038 1.00 77.56 163 ARG A C 1
ATOM 1254 O O . ARG A 1 163 ? -3.101 -2.557 21.277 1.00 77.56 163 ARG A O 1
ATOM 1261 N N . PRO A 1 164 ? -2.343 -1.154 22.880 1.00 88.62 164 PRO A N 1
ATOM 1262 C CA . PRO A 1 164 ? -3.601 -0.418 22.995 1.00 88.62 164 PRO A CA 1
ATOM 1263 C C . PRO A 1 164 ? -3.905 0.425 21.747 1.00 88.62 164 PRO A C 1
ATOM 1265 O O . PRO A 1 164 ? -5.040 0.852 21.552 1.00 88.62 164 PRO A O 1
ATOM 1268 N N . PHE A 1 165 ? -2.897 0.646 20.900 1.00 96.00 165 PHE A N 1
ATOM 1269 C CA . PHE A 1 165 ? -2.955 1.492 19.715 1.00 96.00 165 PHE A CA 1
ATOM 1270 C C . PHE A 1 165 ? -2.423 0.757 18.482 1.00 96.00 165 PHE A C 1
ATOM 1272 O O . PHE A 1 165 ? -1.658 -0.210 18.600 1.00 96.00 165 PHE A O 1
ATOM 1279 N N . MET A 1 166 ? -2.829 1.234 17.308 1.00 97.75 166 MET A N 1
ATOM 1280 C CA . MET A 1 166 ? -2.277 0.836 16.020 1.00 97.75 166 MET A CA 1
ATOM 1281 C C . MET A 1 166 ? -0.804 1.220 15.937 1.00 97.75 166 MET A C 1
ATOM 1283 O O . MET A 1 166 ? -0.280 2.025 16.715 1.00 97.75 166 MET A O 1
ATOM 1287 N N . ARG A 1 167 ? -0.110 0.618 14.979 1.00 98.19 167 ARG A N 1
ATOM 1288 C CA . ARG A 1 167 ? 1.252 1.013 14.638 1.00 98.19 167 ARG A CA 1
ATOM 1289 C C . ARG A 1 167 ? 1.196 2.118 13.587 1.00 98.19 167 ARG A C 1
ATOM 1291 O O . ARG A 1 167 ? 0.381 2.051 12.669 1.00 98.19 167 ARG A O 1
ATOM 1298 N N . TRP A 1 168 ? 2.068 3.105 13.733 1.00 98.56 168 TRP A N 1
ATOM 1299 C CA . TRP A 1 168 ? 2.136 4.283 12.878 1.00 98.56 168 TRP A CA 1
ATOM 1300 C C . TRP A 1 168 ? 3.598 4.644 12.693 1.00 98.56 168 TRP A C 1
ATOM 1302 O O . TRP A 1 168 ? 4.239 5.086 13.653 1.00 98.56 168 TRP A O 1
ATOM 1312 N N . ASP A 1 169 ? 4.111 4.467 11.487 1.00 98.75 169 ASP A N 1
ATOM 1313 C CA . ASP A 1 169 ? 5.524 4.669 11.211 1.00 98.75 169 ASP A CA 1
ATOM 1314 C C . ASP A 1 169 ? 5.723 5.406 9.884 1.00 98.75 169 ASP A C 1
ATOM 1316 O O . ASP A 1 169 ? 5.042 5.149 8.890 1.00 98.75 169 ASP A O 1
ATOM 1320 N N . THR A 1 170 ? 6.675 6.338 9.876 1.00 98.69 170 THR A N 1
ATOM 1321 C CA . THR A 1 170 ? 7.060 7.058 8.663 1.00 98.69 170 THR A CA 1
ATOM 1322 C C . THR A 1 170 ? 7.937 6.154 7.807 1.00 98.69 170 THR A C 1
ATOM 1324 O O . THR A 1 170 ? 8.999 5.722 8.260 1.00 98.69 170 THR A O 1
ATOM 1327 N N . ALA A 1 171 ? 7.526 5.876 6.570 1.00 98.38 171 ALA A N 1
ATOM 1328 C CA . ALA A 1 171 ? 8.312 5.059 5.652 1.00 98.38 171 ALA A CA 1
ATOM 1329 C C . ALA A 1 171 ? 8.130 5.465 4.189 1.00 98.38 171 ALA A C 1
ATOM 1331 O O . ALA A 1 171 ? 7.015 5.627 3.698 1.00 98.38 171 ALA A O 1
ATOM 1332 N N . ASN A 1 172 ? 9.247 5.558 3.469 1.00 98.06 172 ASN A N 1
ATOM 1333 C CA . ASN A 1 172 ? 9.245 5.667 2.018 1.00 98.06 172 ASN A CA 1
ATOM 1334 C C . ASN A 1 172 ? 9.143 4.266 1.401 1.00 98.06 172 ASN A C 1
ATOM 1336 O O . ASN A 1 172 ? 10.099 3.490 1.454 1.00 98.06 172 ASN A O 1
ATOM 1340 N N . LEU A 1 173 ? 8.004 3.970 0.771 1.00 98.38 173 LEU A N 1
ATOM 1341 C CA . LEU A 1 173 ? 7.728 2.671 0.153 1.00 98.38 173 LEU A CA 1
ATOM 1342 C C . LEU A 1 173 ? 8.658 2.330 -1.021 1.00 98.38 173 LEU A C 1
ATOM 1344 O O . LEU A 1 173 ? 8.775 1.159 -1.367 1.00 98.38 173 LEU A O 1
ATOM 1348 N N . LEU A 1 174 ? 9.349 3.312 -1.608 1.00 97.75 174 LEU A N 1
ATOM 1349 C CA . LEU A 1 174 ? 10.338 3.115 -2.675 1.00 97.75 174 LEU A CA 1
ATOM 1350 C C . LEU A 1 174 ? 11.775 2.960 -2.145 1.00 97.75 174 LEU A C 1
ATOM 1352 O O . LEU A 1 174 ? 12.701 2.756 -2.924 1.00 97.75 174 LEU A O 1
ATOM 1356 N N . SER A 1 175 ? 11.977 3.012 -0.824 1.00 97.31 175 SER A N 1
ATOM 1357 C CA . SER A 1 175 ? 13.275 2.802 -0.177 1.00 97.31 175 SER A CA 1
ATOM 1358 C C . SER A 1 175 ? 13.272 1.514 0.641 1.00 97.31 175 SER A C 1
ATOM 1360 O O . SER A 1 175 ? 12.633 1.426 1.690 1.00 97.31 175 SER A O 1
ATOM 1362 N N . LEU A 1 176 ? 14.041 0.517 0.196 1.00 97.00 176 LEU A N 1
ATOM 1363 C CA . LEU A 1 176 ? 14.119 -0.784 0.864 1.00 97.00 176 LEU A CA 1
ATOM 1364 C C . LEU A 1 176 ? 14.559 -0.665 2.330 1.00 97.00 176 LEU A C 1
ATOM 1366 O O . LEU A 1 176 ? 13.980 -1.296 3.211 1.00 97.00 176 LEU A O 1
ATOM 1370 N N . SER A 1 177 ? 15.558 0.175 2.609 1.00 97.19 177 SER A N 1
ATOM 1371 C CA . SER A 1 177 ? 16.036 0.406 3.976 1.00 97.19 177 SER A CA 1
ATOM 1372 C C . SER A 1 177 ? 14.979 1.085 4.848 1.00 97.19 177 SER A C 1
ATOM 1374 O O . SER A 1 177 ? 14.858 0.744 6.024 1.00 97.19 177 SER A O 1
ATOM 1376 N N . SER A 1 178 ? 14.181 1.994 4.275 1.00 98.19 178 SER A N 1
ATOM 1377 C CA . SER A 1 178 ? 13.062 2.630 4.975 1.00 98.19 178 SER A CA 1
ATOM 1378 C C . SER A 1 178 ? 11.925 1.656 5.268 1.00 98.19 178 SER A C 1
ATOM 1380 O O . SER A 1 178 ? 11.277 1.789 6.298 1.00 98.19 178 SER A O 1
ATOM 1382 N N . ILE A 1 179 ? 11.661 0.691 4.386 1.00 97.94 179 ILE A N 1
ATOM 1383 C CA . ILE A 1 179 ? 10.677 -0.364 4.642 1.00 97.94 179 ILE A CA 1
ATOM 1384 C C . ILE A 1 179 ? 11.169 -1.284 5.757 1.00 97.94 179 ILE A C 1
ATOM 1386 O O . ILE A 1 179 ? 10.439 -1.547 6.708 1.00 97.94 179 ILE A O 1
ATOM 1390 N N . LEU A 1 180 ? 12.414 -1.753 5.676 1.00 97.50 180 LEU A N 1
ATOM 1391 C CA . LEU A 1 180 ? 12.967 -2.716 6.630 1.00 97.50 180 LEU A CA 1
ATOM 1392 C C . LEU A 1 180 ? 13.186 -2.143 8.036 1.00 97.50 180 LEU A C 1
ATOM 1394 O O . LEU A 1 180 ? 13.268 -2.911 8.994 1.00 97.50 180 LEU A O 1
ATOM 1398 N N . SER A 1 181 ? 13.262 -0.819 8.192 1.00 98.00 181 SER A N 1
ATOM 1399 C CA . SER A 1 181 ? 13.350 -0.198 9.518 1.00 98.00 181 SER A CA 1
ATOM 1400 C C . SER A 1 181 ? 12.039 -0.285 10.310 1.00 98.00 181 SER A C 1
ATOM 1402 O O . SER A 1 181 ? 12.081 -0.261 11.540 1.00 98.00 181 SER A O 1
ATOM 1404 N N . VAL A 1 182 ? 10.891 -0.429 9.635 1.00 98.31 182 VAL A N 1
ATOM 1405 C CA . VAL A 1 182 ? 9.553 -0.413 10.263 1.00 98.31 182 VAL A CA 1
ATOM 1406 C C . VAL A 1 182 ? 8.757 -1.703 10.027 1.00 98.31 182 VAL A C 1
ATOM 1408 O O . VAL A 1 182 ? 7.868 -2.059 10.805 1.00 98.31 182 VAL A O 1
ATOM 1411 N N . CYS A 1 183 ? 9.073 -2.453 8.973 1.00 98.06 183 CYS A N 1
ATOM 1412 C CA . CYS A 1 183 ? 8.393 -3.683 8.589 1.00 98.06 183 CYS A CA 1
ATOM 1413 C C . CYS A 1 183 ? 9.304 -4.899 8.746 1.00 98.06 183 CYS A C 1
ATOM 1415 O O . CYS A 1 183 ? 10.457 -4.901 8.328 1.00 98.06 183 CYS A O 1
ATOM 1417 N N . LYS A 1 184 ? 8.743 -5.980 9.296 1.00 96.56 184 LYS A N 1
ATOM 1418 C CA . LYS A 1 184 ? 9.385 -7.296 9.271 1.00 96.56 184 LYS A CA 1
ATOM 1419 C C . LYS A 1 184 ? 9.040 -8.000 7.959 1.00 96.56 184 LYS A C 1
ATOM 1421 O O . LYS A 1 184 ? 7.925 -7.846 7.453 1.00 96.56 184 LYS A O 1
ATOM 1426 N N . THR A 1 185 ? 9.972 -8.787 7.434 1.00 97.00 185 THR A N 1
ATOM 1427 C CA . THR A 1 185 ? 9.727 -9.642 6.267 1.00 97.00 185 THR A CA 1
ATOM 1428 C C . THR A 1 185 ? 8.603 -10.634 6.567 1.00 97.00 185 THR A C 1
ATOM 1430 O O . THR A 1 185 ? 8.463 -11.082 7.708 1.00 97.00 185 THR A O 1
ATOM 1433 N N . SER A 1 186 ? 7.770 -10.924 5.564 1.00 96.38 186 SER A N 1
ATOM 1434 C CA . SER A 1 186 ? 6.642 -11.866 5.658 1.00 96.38 186 SER A CA 1
ATOM 1435 C C . SER A 1 186 ? 5.802 -11.724 6.941 1.00 96.38 186 SER A C 1
ATOM 1437 O O . SER A 1 186 ? 5.464 -12.708 7.599 1.00 96.38 186 SER A O 1
ATOM 1439 N N . SER A 1 187 ? 5.481 -10.494 7.348 1.00 96.69 187 SER A N 1
ATOM 1440 C CA . SER A 1 187 ? 4.749 -10.229 8.596 1.00 96.69 187 SER A CA 1
ATOM 1441 C C . SER A 1 187 ? 3.307 -9.775 8.395 1.00 96.69 187 SER A C 1
ATOM 1443 O O . SER A 1 187 ? 2.524 -9.830 9.344 1.00 96.69 187 SER A O 1
ATOM 1445 N N . TYR A 1 188 ? 2.944 -9.384 7.175 1.00 98.31 188 TYR A N 1
ATOM 1446 C CA . TYR A 1 188 ? 1.585 -8.979 6.832 1.00 98.31 188 TYR A CA 1
ATOM 1447 C C . TYR A 1 188 ? 0.913 -10.043 5.974 1.00 98.31 188 TYR A C 1
ATOM 1449 O O . TYR A 1 188 ? 1.547 -10.669 5.125 1.00 98.31 188 TYR A O 1
ATOM 1457 N N . TYR A 1 189 ? -0.380 -10.235 6.210 1.00 98.12 189 TYR A N 1
ATOM 1458 C CA . TYR A 1 189 ? -1.235 -11.039 5.342 1.00 98.12 189 TYR A CA 1
ATOM 1459 C C . TYR A 1 189 ? -2.061 -10.153 4.413 1.00 98.12 189 TYR A C 1
ATOM 1461 O O . TYR A 1 189 ? -2.400 -10.566 3.313 1.00 98.12 189 TYR A O 1
ATOM 1469 N N . LEU A 1 190 ? -2.372 -8.930 4.841 1.00 98.50 190 LEU A N 1
ATOM 1470 C CA . LEU A 1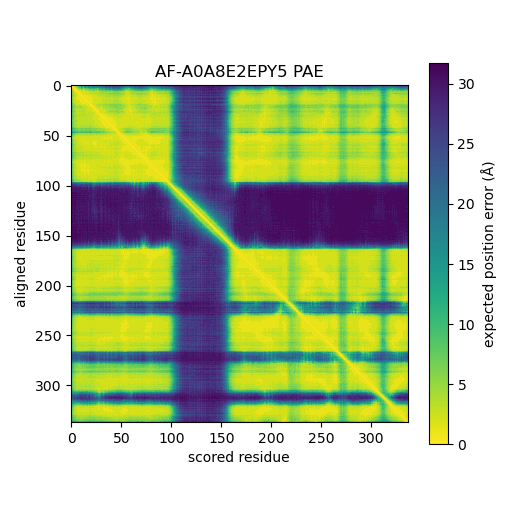 190 ? -3.186 -8.003 4.074 1.00 98.50 190 LEU A CA 1
ATOM 1471 C C . LEU A 1 190 ? -2.442 -6.685 3.891 1.00 98.50 190 LEU A C 1
ATOM 1473 O O . LEU A 1 190 ? -1.987 -6.092 4.867 1.00 98.50 190 LEU A O 1
ATOM 1477 N N . ILE A 1 191 ? -2.348 -6.222 2.651 1.00 98.81 191 ILE A N 1
ATOM 1478 C CA . ILE A 1 191 ? -1.971 -4.857 2.304 1.00 98.81 191 ILE A CA 1
ATOM 1479 C C . ILE A 1 191 ? -3.216 -4.141 1.806 1.00 98.81 191 ILE A C 1
ATOM 1481 O O . ILE A 1 191 ? -3.954 -4.674 0.977 1.00 98.81 191 ILE A O 1
ATOM 1485 N N . VAL A 1 192 ? -3.421 -2.925 2.293 1.00 98.69 192 VAL A N 1
ATOM 1486 C CA . VAL A 1 192 ? -4.518 -2.057 1.881 1.00 98.69 192 VAL A CA 1
ATOM 1487 C C . VAL A 1 192 ? -3.929 -0.769 1.328 1.00 98.69 192 VAL A C 1
ATOM 1489 O O . VAL A 1 192 ? -3.188 -0.072 2.019 1.00 98.69 192 VAL A O 1
ATOM 1492 N N . ASP A 1 193 ? -4.256 -0.478 0.077 1.00 98.31 193 ASP A N 1
ATOM 1493 C CA . ASP A 1 193 ? -3.787 0.674 -0.686 1.00 98.31 193 ASP A CA 1
ATOM 1494 C C . ASP A 1 193 ? -4.996 1.418 -1.256 1.00 98.31 193 ASP A C 1
ATOM 1496 O O . ASP A 1 193 ? -5.743 0.897 -2.083 1.00 98.31 193 ASP A O 1
ATOM 1500 N N . LYS A 1 194 ? -5.203 2.658 -0.825 1.00 97.44 194 LYS A N 1
ATOM 1501 C CA . LYS A 1 194 ? -6.266 3.506 -1.359 1.00 97.44 194 LYS A CA 1
ATOM 1502 C C . LYS A 1 194 ? -5.638 4.741 -1.980 1.00 97.44 194 LYS A C 1
ATOM 1504 O O . LYS A 1 194 ? -5.367 5.718 -1.287 1.00 97.44 194 LYS A O 1
ATOM 1509 N N . SER A 1 195 ? -5.422 4.697 -3.295 1.00 96.44 195 SER A N 1
ATOM 1510 C CA . SER A 1 195 ? -4.757 5.722 -4.118 1.00 96.44 195 SER A CA 1
ATOM 1511 C C . SER A 1 195 ? -3.281 6.027 -3.809 1.00 96.44 195 SER A C 1
ATOM 1513 O O . SER A 1 195 ? -2.709 6.968 -4.371 1.00 96.44 195 SER A O 1
ATOM 1515 N N . CYS A 1 196 ? -2.617 5.232 -2.966 1.00 97.88 196 CYS A N 1
ATOM 1516 C CA . CYS A 1 196 ? -1.184 5.390 -2.724 1.00 97.88 196 CYS A CA 1
ATOM 1517 C C . CYS A 1 196 ? -0.393 4.997 -3.978 1.00 97.88 196 CYS A C 1
ATOM 1519 O O . CYS A 1 196 ? 0.447 5.771 -4.442 1.00 97.88 196 CYS A O 1
ATOM 1521 N N . SER A 1 197 ? -0.729 3.862 -4.600 1.00 97.69 197 SER A N 1
ATOM 1522 C CA . SER A 1 197 ? -0.138 3.461 -5.887 1.00 97.69 197 SER A CA 1
ATOM 1523 C C . SER A 1 197 ? -0.408 4.463 -7.015 1.00 97.69 197 SER A C 1
ATOM 1525 O O . SER A 1 197 ? 0.462 4.655 -7.860 1.00 97.69 197 SER A O 1
ATOM 1527 N N . ASP A 1 198 ? -1.553 5.160 -7.019 1.00 96.75 198 ASP A N 1
ATOM 1528 C CA . ASP A 1 198 ? -1.817 6.245 -7.980 1.00 96.75 198 ASP A CA 1
ATOM 1529 C C . ASP A 1 198 ? -0.821 7.402 -7.825 1.00 96.75 198 ASP A C 1
ATOM 1531 O O . ASP A 1 198 ? -0.330 7.942 -8.816 1.00 96.75 198 ASP A O 1
ATOM 1535 N N . SER A 1 199 ? -0.504 7.766 -6.581 1.00 96.06 199 SER A N 1
ATOM 1536 C CA . SER A 1 199 ? 0.461 8.829 -6.284 1.00 96.06 199 SER A CA 1
ATOM 1537 C C . SER A 1 199 ? 1.887 8.401 -6.630 1.00 96.06 199 SER A C 1
ATOM 1539 O O . SER A 1 199 ? 2.641 9.181 -7.210 1.00 96.06 199 SER A O 1
ATOM 1541 N N . ILE A 1 200 ? 2.240 7.148 -6.328 1.00 96.94 200 ILE A N 1
ATOM 1542 C CA . ILE A 1 200 ? 3.550 6.562 -6.641 1.00 96.94 200 ILE A CA 1
ATOM 1543 C C . ILE A 1 200 ? 3.773 6.462 -8.150 1.00 96.94 200 ILE A C 1
ATOM 1545 O O . ILE A 1 200 ? 4.875 6.732 -8.611 1.00 96.94 200 ILE A O 1
ATOM 1549 N N . ALA A 1 201 ? 2.744 6.132 -8.928 1.00 95.19 201 ALA A N 1
ATOM 1550 C CA . ALA A 1 201 ? 2.844 6.072 -10.385 1.00 95.19 201 ALA A CA 1
ATOM 1551 C C . ALA A 1 201 ? 3.103 7.435 -11.046 1.00 95.19 201 ALA A C 1
ATOM 1553 O O . ALA A 1 201 ? 3.492 7.488 -12.203 1.00 95.19 201 ALA A O 1
ATOM 1554 N N . CYS A 1 202 ? 2.870 8.540 -10.331 1.00 93.31 202 CYS A N 1
ATOM 1555 C CA . CYS A 1 202 ? 3.214 9.880 -10.805 1.00 93.31 202 CYS A CA 1
ATOM 1556 C C . CYS A 1 202 ? 4.676 10.265 -10.504 1.00 93.31 202 CYS A C 1
ATOM 1558 O O . CYS A 1 202 ? 5.063 11.401 -10.781 1.00 93.31 202 CYS A O 1
ATOM 1560 N N . ALA A 1 203 ? 5.453 9.395 -9.849 1.00 93.38 203 ALA A N 1
ATOM 1561 C CA . ALA A 1 203 ? 6.842 9.671 -9.499 1.00 93.38 203 ALA A CA 1
ATOM 1562 C C . ALA A 1 203 ? 7.783 9.467 -10.692 1.00 93.38 203 ALA A C 1
ATOM 1564 O O . ALA A 1 203 ? 7.459 8.765 -11.644 1.00 93.38 203 ALA A O 1
ATOM 1565 N N . GLU A 1 204 ? 8.966 10.073 -10.609 1.00 93.62 204 GLU A N 1
ATOM 1566 C CA . GLU A 1 204 ? 10.065 9.747 -11.516 1.00 93.62 204 GLU A CA 1
ATOM 1567 C C . GLU A 1 204 ? 10.532 8.300 -11.303 1.00 93.62 204 GLU A C 1
ATOM 1569 O O . GLU A 1 204 ? 10.363 7.725 -10.219 1.00 93.62 204 GLU A O 1
ATOM 1574 N N . ASP A 1 205 ? 11.162 7.737 -12.333 1.00 95.00 205 ASP A N 1
ATOM 1575 C CA . ASP A 1 205 ? 11.773 6.417 -12.254 1.00 95.00 205 ASP A CA 1
ATOM 1576 C C . ASP A 1 205 ? 12.797 6.329 -11.120 1.00 95.00 205 ASP A C 1
ATOM 1578 O O . ASP A 1 205 ? 13.587 7.240 -10.849 1.00 95.00 205 ASP A O 1
ATOM 1582 N N . VAL A 1 206 ? 12.819 5.168 -10.473 1.00 94.75 206 VAL A N 1
ATOM 1583 C CA . VAL A 1 206 ? 13.774 4.862 -9.417 1.00 94.75 206 VAL A CA 1
ATOM 1584 C C . VAL A 1 206 ? 15.038 4.310 -10.056 1.00 94.75 206 VAL A C 1
ATOM 1586 O O . VAL A 1 206 ? 15.030 3.240 -10.660 1.00 94.75 206 VAL A O 1
ATOM 1589 N N . PHE A 1 207 ? 16.147 5.020 -9.882 1.00 93.81 207 PHE A N 1
ATOM 1590 C CA . PHE A 1 207 ? 17.450 4.562 -10.347 1.00 93.81 207 PHE A CA 1
ATOM 1591 C C . PHE A 1 207 ? 18.010 3.494 -9.406 1.00 93.81 207 PHE A C 1
ATOM 1593 O O . PHE A 1 207 ? 18.289 3.765 -8.235 1.00 93.81 207 PHE A O 1
ATOM 1600 N N . ILE A 1 208 ? 18.201 2.284 -9.927 1.00 91.00 208 ILE A N 1
ATOM 1601 C CA . ILE A 1 208 ? 18.736 1.144 -9.176 1.00 91.00 208 ILE A CA 1
ATOM 1602 C C . ILE A 1 208 ? 20.127 0.740 -9.660 1.00 91.00 208 ILE A C 1
ATOM 1604 O O . ILE A 1 208 ? 20.501 0.991 -10.803 1.00 91.00 208 ILE A O 1
ATOM 1608 N N . SER A 1 209 ? 20.862 0.035 -8.804 1.00 88.44 209 SER A N 1
ATOM 1609 C CA . SER A 1 209 ? 22.093 -0.667 -9.177 1.00 88.44 209 SER A CA 1
ATOM 1610 C C . SER A 1 209 ? 21.845 -2.172 -9.226 1.00 88.44 209 SER A C 1
ATOM 1612 O O . SER A 1 209 ? 21.045 -2.689 -8.442 1.00 88.44 209 SER A O 1
ATOM 1614 N N . LEU A 1 210 ? 22.565 -2.874 -10.107 1.00 86.81 210 LEU A N 1
ATOM 1615 C CA . LEU A 1 210 ? 22.616 -4.335 -10.116 1.00 86.81 210 LEU A CA 1
ATOM 1616 C C . LEU A 1 210 ? 23.934 -4.855 -9.505 1.00 86.81 210 LEU A C 1
ATOM 1618 O O . LEU A 1 210 ? 24.983 -4.252 -9.749 1.00 86.81 210 LEU A O 1
ATOM 1622 N N . PRO A 1 211 ? 23.898 -5.966 -8.745 1.00 86.38 211 PRO A N 1
ATOM 1623 C CA . PRO A 1 211 ? 22.708 -6.755 -8.421 1.00 86.38 211 PRO A CA 1
ATOM 1624 C C . PRO A 1 211 ? 21.755 -6.001 -7.483 1.00 86.38 211 PRO A C 1
ATOM 1626 O O . PRO A 1 211 ? 22.182 -5.303 -6.562 1.00 86.38 211 PRO A O 1
ATOM 1629 N N . TYR A 1 212 ? 20.453 -6.124 -7.745 1.00 90.94 212 TYR A N 1
ATOM 1630 C CA . TYR A 1 212 ? 19.441 -5.506 -6.897 1.00 90.94 212 TYR A CA 1
ATOM 1631 C C . TYR A 1 212 ? 19.437 -6.194 -5.519 1.00 90.94 212 TYR A C 1
ATOM 1633 O O . TYR A 1 212 ? 19.595 -7.413 -5.471 1.00 90.94 212 TYR A O 1
ATOM 1641 N N . PRO A 1 213 ? 19.241 -5.485 -4.389 1.00 92.19 213 PRO A N 1
ATOM 1642 C CA . PRO A 1 213 ? 19.382 -6.090 -3.059 1.00 92.19 213 PRO A CA 1
ATOM 1643 C C . PRO A 1 213 ? 18.407 -7.232 -2.746 1.00 92.19 213 PRO A C 1
ATOM 1645 O O . PRO A 1 213 ? 18.618 -7.954 -1.773 1.00 92.19 213 PRO A O 1
ATOM 1648 N N . LEU A 1 214 ? 17.339 -7.386 -3.534 1.00 93.50 214 LEU A N 1
ATOM 1649 C CA . LEU A 1 214 ? 16.397 -8.497 -3.430 1.00 93.50 214 LEU A CA 1
ATOM 1650 C C . LEU A 1 214 ? 16.657 -9.537 -4.519 1.00 93.50 214 LEU A C 1
ATOM 1652 O O . LEU A 1 214 ? 17.014 -9.197 -5.645 1.00 93.50 214 LEU A O 1
ATOM 1656 N N . THR A 1 215 ? 16.466 -10.811 -4.184 1.00 91.25 215 THR A N 1
ATOM 1657 C CA . THR A 1 215 ? 16.635 -11.935 -5.113 1.00 91.25 215 THR A CA 1
ATOM 1658 C C . THR A 1 215 ? 15.687 -13.089 -4.810 1.00 91.25 215 THR A C 1
ATOM 1660 O O . THR A 1 215 ? 15.177 -13.222 -3.692 1.00 91.25 215 THR A O 1
ATOM 1663 N N . PHE A 1 216 ? 15.502 -13.961 -5.800 1.00 89.75 216 PHE A N 1
ATOM 1664 C CA . PHE A 1 216 ? 14.836 -15.251 -5.645 1.00 89.75 216 PHE A CA 1
ATOM 1665 C C . PHE A 1 216 ? 15.831 -16.351 -5.245 1.00 89.75 216 PHE A C 1
ATOM 1667 O O . PHE A 1 216 ? 17.019 -16.289 -5.557 1.00 89.75 216 PHE A O 1
ATOM 1674 N N . LEU A 1 217 ? 15.351 -17.392 -4.554 1.00 71.00 217 LEU A N 1
ATOM 1675 C CA . LEU A 1 217 ? 16.190 -18.514 -4.096 1.00 71.00 217 LEU A CA 1
ATOM 1676 C C . LEU A 1 217 ? 16.876 -19.295 -5.224 1.00 71.00 217 LEU A C 1
ATOM 1678 O O . LEU A 1 217 ? 17.968 -19.825 -5.022 1.00 71.00 217 LEU A O 1
ATOM 1682 N N . TYR A 1 218 ? 16.236 -19.371 -6.389 1.00 63.25 218 TYR A N 1
ATOM 1683 C CA . TYR A 1 218 ? 16.801 -19.989 -7.581 1.00 63.25 218 TYR A CA 1
ATOM 1684 C C . TYR A 1 218 ? 17.257 -18.865 -8.501 1.00 63.25 218 TYR A C 1
ATOM 1686 O O . TYR A 1 218 ? 16.407 -18.279 -9.178 1.00 63.25 218 TYR A O 1
ATOM 1694 N N . PRO A 1 219 ? 18.555 -18.509 -8.480 1.00 57.03 219 PRO A N 1
ATOM 1695 C CA . PRO A 1 219 ? 19.050 -17.451 -9.331 1.00 57.03 219 PRO A CA 1
ATOM 1696 C C . PRO A 1 219 ? 18.774 -17.811 -10.786 1.00 57.03 219 PRO A C 1
ATOM 1698 O O . PRO A 1 219 ? 18.784 -18.981 -11.182 1.00 57.03 219 PRO A O 1
ATOM 1701 N N . SER A 1 220 ? 18.530 -16.764 -11.563 1.00 57.12 220 SER A N 1
ATOM 1702 C CA . SER A 1 220 ? 18.600 -16.796 -13.014 1.00 57.12 220 SER A CA 1
ATOM 1703 C C . SER A 1 220 ? 19.795 -17.655 -13.474 1.00 57.12 220 SER A C 1
ATOM 1705 O O . SER A 1 220 ? 20.855 -17.604 -12.843 1.00 57.12 220 SER A O 1
ATOM 1707 N N . PRO A 1 221 ? 19.674 -18.452 -14.555 1.00 56.59 221 PRO A N 1
ATOM 1708 C CA . PRO A 1 221 ? 20.798 -19.230 -15.091 1.00 56.59 221 PRO A CA 1
ATOM 1709 C C . PRO A 1 221 ? 21.983 -18.350 -15.533 1.00 56.59 221 PRO A C 1
ATOM 1711 O O . PRO A 1 221 ? 23.061 -18.864 -15.836 1.00 56.59 221 PRO A O 1
ATOM 1714 N N . TYR A 1 222 ? 21.793 -17.032 -15.573 1.00 57.88 222 TYR A N 1
ATOM 1715 C CA . TYR A 1 222 ? 22.798 -16.038 -15.896 1.00 57.88 222 TYR A CA 1
ATOM 1716 C C . TYR A 1 222 ? 23.510 -15.543 -14.628 1.00 57.88 222 TYR A C 1
ATOM 1718 O O . TYR A 1 222 ? 22.888 -15.258 -13.604 1.00 57.88 222 TYR A O 1
ATOM 1726 N N . ALA A 1 223 ? 24.840 -15.434 -14.692 1.00 59.22 223 ALA A N 1
ATOM 1727 C CA . ALA A 1 223 ? 25.622 -14.875 -13.597 1.00 59.22 223 ALA A CA 1
ATOM 1728 C C . ALA A 1 223 ? 25.256 -13.391 -13.398 1.00 59.22 223 ALA A C 1
ATOM 1730 O O . ALA A 1 223 ? 25.196 -12.661 -14.392 1.00 59.22 223 ALA A O 1
ATOM 1731 N N . PRO A 1 224 ? 25.051 -12.925 -12.152 1.00 62.41 224 PRO A N 1
ATOM 1732 C CA . PRO A 1 224 ? 24.797 -11.516 -11.891 1.00 62.41 224 PRO A CA 1
ATOM 1733 C C . PRO A 1 224 ? 25.979 -10.703 -12.416 1.00 62.41 224 PRO A C 1
ATOM 1735 O O . PRO A 1 224 ? 27.129 -10.916 -12.025 1.00 62.41 224 PRO A O 1
ATOM 1738 N N . SER A 1 225 ? 25.700 -9.790 -13.335 1.00 62.75 225 SER A N 1
ATOM 1739 C CA . SER A 1 225 ? 26.694 -8.868 -13.864 1.00 62.75 225 SER A CA 1
ATOM 1740 C C . SER A 1 225 ? 26.430 -7.485 -13.305 1.00 62.75 225 SER A C 1
ATOM 1742 O O . SER A 1 225 ? 25.319 -6.964 -13.391 1.00 62.75 225 SER A O 1
ATOM 1744 N N . ASN A 1 226 ? 27.477 -6.881 -12.755 1.00 67.94 226 ASN A N 1
ATOM 1745 C CA . ASN A 1 226 ? 27.421 -5.505 -12.294 1.00 67.94 226 ASN A CA 1
ATOM 1746 C C . ASN A 1 226 ? 27.266 -4.596 -13.514 1.00 67.94 226 ASN A C 1
ATOM 1748 O O . ASN A 1 226 ? 28.206 -4.443 -14.298 1.00 67.94 226 ASN A O 1
ATOM 1752 N N . LEU A 1 227 ? 26.094 -3.988 -13.669 1.00 67.75 227 LEU A N 1
ATOM 1753 C CA . LEU A 1 227 ? 25.939 -2.869 -14.586 1.00 67.75 227 LEU A CA 1
ATOM 1754 C C . LEU A 1 227 ? 26.475 -1.614 -13.885 1.00 67.75 227 LEU A C 1
ATOM 1756 O O . LEU A 1 227 ? 26.101 -1.306 -12.756 1.00 67.75 227 LEU A O 1
ATOM 1760 N N . LEU A 1 228 ? 27.424 -0.931 -14.533 1.00 65.12 228 LEU A N 1
ATOM 1761 C CA . LEU A 1 228 ? 28.140 0.216 -13.955 1.00 65.12 228 LEU A CA 1
ATOM 1762 C C . LEU A 1 228 ? 27.272 1.480 -13.864 1.00 65.12 228 LEU A C 1
ATOM 1764 O O . LEU A 1 228 ? 27.604 2.396 -13.113 1.00 65.12 228 LEU A O 1
ATOM 1768 N N . THR A 1 229 ? 26.187 1.547 -14.634 1.00 79.44 229 THR A N 1
ATOM 1769 C CA . THR A 1 229 ? 25.275 2.691 -14.692 1.00 79.44 229 THR A CA 1
ATOM 1770 C C . THR A 1 229 ? 23.963 2.366 -13.985 1.00 79.44 229 THR A C 1
ATOM 1772 O O . THR A 1 229 ? 23.386 1.319 -14.285 1.00 79.44 229 THR A O 1
ATOM 1775 N N . PRO A 1 230 ? 23.465 3.249 -13.098 1.00 86.75 230 PRO A N 1
ATOM 1776 C CA . PRO A 1 230 ? 22.140 3.095 -12.520 1.00 86.75 230 PRO A CA 1
ATOM 1777 C C . PRO A 1 230 ? 21.059 3.038 -13.600 1.00 86.75 230 PRO A C 1
ATOM 1779 O O . PRO A 1 230 ? 21.124 3.773 -14.586 1.00 86.75 230 PRO A O 1
ATOM 1782 N N . ILE A 1 231 ? 20.076 2.171 -13.399 1.00 88.50 231 ILE A N 1
ATOM 1783 C CA . ILE A 1 231 ? 19.042 1.852 -14.384 1.00 88.50 231 ILE A CA 1
ATOM 1784 C C . ILE A 1 231 ? 17.718 2.426 -13.883 1.00 88.50 231 ILE A C 1
ATOM 1786 O O . ILE A 1 231 ? 17.371 2.156 -12.730 1.00 88.50 231 ILE A O 1
ATOM 1790 N N . PRO A 1 232 ? 16.997 3.216 -14.695 1.00 93.19 232 PRO A N 1
ATOM 1791 C CA . PRO A 1 232 ? 15.684 3.718 -14.319 1.00 93.19 232 PRO A CA 1
ATOM 1792 C C . PRO A 1 232 ? 14.663 2.576 -14.324 1.00 93.19 232 PRO A C 1
ATOM 1794 O O . PRO A 1 232 ? 14.610 1.785 -15.265 1.00 93.19 232 PRO A O 1
ATOM 1797 N N . ILE A 1 233 ? 13.870 2.482 -13.260 1.00 93.62 233 ILE A N 1
ATOM 1798 C CA . ILE A 1 233 ? 12.784 1.512 -13.127 1.00 93.62 233 ILE A CA 1
ATOM 1799 C C . ILE A 1 233 ? 11.520 2.230 -12.695 1.00 93.62 233 ILE A C 1
ATOM 1801 O O . ILE A 1 233 ? 11.533 2.955 -11.695 1.00 93.62 233 ILE A O 1
ATOM 1805 N N . HIS A 1 234 ? 10.418 1.948 -13.392 1.00 94.94 234 HIS A N 1
ATOM 1806 C CA . HIS A 1 234 ? 9.119 2.489 -13.030 1.00 94.94 234 HIS A CA 1
ATOM 1807 C C . HIS A 1 234 ? 8.791 2.158 -11.556 1.00 94.94 234 HIS A C 1
ATOM 1809 O O . HIS A 1 234 ? 8.881 0.994 -11.134 1.00 94.94 234 HIS A O 1
ATOM 1815 N N . PRO A 1 235 ? 8.398 3.148 -10.735 1.00 96.88 235 PRO A N 1
ATOM 1816 C CA . PRO A 1 235 ? 8.335 3.029 -9.276 1.00 96.88 235 PRO A CA 1
ATOM 1817 C C . PRO A 1 235 ? 7.382 1.935 -8.768 1.00 96.88 235 PRO A C 1
ATOM 1819 O O . PRO A 1 235 ? 7.588 1.386 -7.684 1.00 96.88 235 PRO A O 1
ATOM 1822 N N . LEU A 1 236 ? 6.361 1.562 -9.545 1.00 97.25 236 LEU A N 1
ATOM 1823 C CA . LEU A 1 236 ? 5.437 0.489 -9.159 1.00 97.25 236 LEU A CA 1
ATOM 1824 C C . LEU A 1 236 ? 6.061 -0.910 -9.162 1.00 97.25 236 LEU A C 1
ATOM 1826 O O . LEU A 1 236 ? 5.610 -1.760 -8.394 1.00 97.25 236 LEU A O 1
ATOM 1830 N N . HIS A 1 237 ? 7.117 -1.145 -9.946 1.00 97.06 237 HIS A N 1
ATOM 1831 C CA . HIS A 1 237 ? 7.877 -2.396 -9.860 1.00 97.06 237 HIS A CA 1
ATOM 1832 C C . HIS A 1 237 ? 8.609 -2.487 -8.526 1.00 97.06 237 HIS A C 1
ATOM 1834 O O . HIS A 1 237 ? 8.531 -3.499 -7.834 1.00 97.06 237 HIS A O 1
ATOM 1840 N N . ILE A 1 238 ? 9.248 -1.390 -8.113 1.00 97.69 238 ILE A N 1
ATOM 1841 C CA . ILE A 1 238 ? 9.940 -1.292 -6.823 1.00 97.69 238 ILE A CA 1
ATOM 1842 C C . ILE A 1 238 ? 8.956 -1.465 -5.662 1.00 97.69 238 ILE A C 1
ATOM 1844 O O . ILE A 1 238 ? 9.219 -2.239 -4.738 1.00 97.69 238 ILE A O 1
ATOM 1848 N N . LEU A 1 239 ? 7.795 -0.805 -5.735 1.00 98.56 239 LEU A N 1
ATOM 1849 C CA . LEU A 1 239 ? 6.718 -0.973 -4.762 1.00 98.56 239 LEU A CA 1
ATOM 1850 C C . LEU A 1 239 ? 6.302 -2.447 -4.641 1.00 98.56 239 LEU A C 1
ATOM 1852 O O . LEU A 1 239 ? 6.239 -2.975 -3.531 1.00 98.56 239 LEU A O 1
ATOM 1856 N N . ALA A 1 240 ? 6.066 -3.127 -5.765 1.00 98.44 240 ALA A N 1
ATOM 1857 C CA . ALA A 1 240 ? 5.641 -4.522 -5.782 1.00 98.44 240 ALA A CA 1
ATOM 1858 C C . ALA A 1 240 ? 6.681 -5.476 -5.173 1.00 98.44 240 ALA A C 1
ATOM 1860 O O . ALA A 1 240 ? 6.299 -6.392 -4.438 1.00 98.44 240 ALA A O 1
ATOM 1861 N N . LEU A 1 241 ? 7.979 -5.244 -5.403 1.00 98.12 241 LEU A N 1
ATOM 1862 C CA . LEU A 1 241 ? 9.052 -6.015 -4.766 1.00 98.12 241 LEU A CA 1
ATOM 1863 C C . LEU A 1 241 ? 9.083 -5.795 -3.247 1.00 98.12 241 LEU A C 1
ATOM 1865 O O . LEU A 1 241 ? 9.108 -6.757 -2.476 1.00 98.12 241 LEU A O 1
ATOM 1869 N N . HIS A 1 242 ? 9.048 -4.539 -2.798 1.00 98.56 242 HIS A N 1
ATOM 1870 C CA . HIS A 1 242 ? 9.101 -4.206 -1.373 1.00 98.56 242 HIS A CA 1
ATOM 1871 C C . HIS A 1 242 ? 7.879 -4.717 -0.606 1.00 98.56 242 HIS A C 1
ATOM 1873 O O . HIS A 1 242 ? 8.018 -5.287 0.478 1.00 98.56 242 HIS A O 1
ATOM 1879 N N . LEU A 1 243 ? 6.683 -4.567 -1.178 1.00 98.69 243 LEU A N 1
ATOM 1880 C CA . LEU A 1 243 ? 5.459 -5.124 -0.611 1.00 98.69 243 LEU A CA 1
ATOM 1881 C C . LEU A 1 243 ? 5.493 -6.657 -0.622 1.00 98.69 243 LEU A C 1
ATOM 1883 O O . LEU A 1 243 ? 5.101 -7.290 0.362 1.00 98.69 243 LEU A O 1
ATOM 1887 N N . GLY A 1 244 ? 6.037 -7.262 -1.682 1.00 98.38 244 GLY A N 1
ATOM 1888 C CA . GLY A 1 244 ? 6.186 -8.711 -1.799 1.00 98.38 244 GLY A CA 1
ATOM 1889 C C . GLY A 1 244 ? 7.113 -9.306 -0.738 1.00 98.38 244 GLY A C 1
ATOM 1890 O O . GLY A 1 244 ? 6.867 -10.421 -0.276 1.00 98.38 244 GLY A O 1
ATOM 1891 N N . LEU A 1 245 ? 8.132 -8.553 -0.308 1.00 98.06 245 LEU A N 1
ATOM 1892 C CA . LEU A 1 245 ? 9.079 -8.937 0.745 1.00 98.06 245 LEU A CA 1
ATOM 1893 C C . LEU A 1 245 ? 8.440 -8.973 2.143 1.00 98.06 245 LEU A C 1
ATOM 1895 O O . LEU A 1 245 ? 8.768 -9.824 2.973 1.00 98.06 245 LEU A O 1
ATOM 1899 N N . VAL A 1 246 ? 7.549 -8.026 2.441 1.00 98.44 246 VAL A N 1
ATOM 1900 C CA . VAL A 1 246 ? 6.928 -7.902 3.773 1.00 98.44 246 VAL A CA 1
ATOM 1901 C C . VAL A 1 246 ? 5.635 -8.707 3.912 1.00 98.44 246 VAL A C 1
ATOM 1903 O O . VAL A 1 246 ? 5.125 -8.855 5.025 1.00 98.44 246 VAL A O 1
ATOM 1906 N N . THR A 1 247 ? 5.142 -9.273 2.812 1.00 98.44 247 THR A N 1
ATOM 1907 C CA . THR A 1 247 ? 3.887 -10.032 2.747 1.00 98.44 247 THR A CA 1
ATOM 1908 C C . THR A 1 247 ? 4.137 -11.532 2.741 1.00 98.44 247 THR A C 1
ATOM 1910 O O . THR A 1 247 ? 5.085 -12.022 2.128 1.00 98.44 247 THR A O 1
ATOM 1913 N N . GLN A 1 248 ? 3.301 -12.272 3.459 1.00 96.25 248 GLN A N 1
ATOM 1914 C CA . GLN A 1 248 ? 3.337 -13.733 3.470 1.00 96.25 248 GLN A CA 1
ATOM 1915 C C . GLN A 1 248 ? 2.772 -14.310 2.165 1.00 96.25 248 GLN A C 1
ATOM 1917 O O . GLN A 1 248 ? 1.852 -13.710 1.604 1.00 96.25 248 GLN A O 1
ATOM 1922 N N . PRO A 1 249 ? 3.254 -15.477 1.699 1.00 96.88 249 PRO A N 1
ATOM 1923 C CA . PRO A 1 249 ? 2.572 -16.237 0.653 1.00 96.88 249 PRO A CA 1
ATOM 1924 C C . PRO A 1 249 ? 1.077 -16.420 0.951 1.00 96.88 249 PRO A C 1
ATOM 1926 O O . PRO A 1 249 ? 0.677 -16.583 2.106 1.00 96.88 249 PRO A O 1
ATOM 1929 N N . GLY A 1 250 ? 0.244 -16.302 -0.082 1.00 97.50 250 GLY A N 1
ATOM 1930 C CA . GLY A 1 250 ? -1.217 -16.292 0.030 1.00 97.50 250 GLY A CA 1
ATOM 1931 C C . GLY A 1 250 ? -1.819 -15.001 0.602 1.00 97.50 250 GLY A C 1
ATOM 1932 O O . GLY A 1 250 ? -3.042 -14.878 0.653 1.00 97.50 250 GLY A O 1
ATOM 1933 N N . GLY A 1 251 ? -0.997 -14.037 1.029 1.00 98.12 251 GLY A N 1
ATOM 1934 C CA . GLY A 1 251 ? -1.453 -12.714 1.446 1.00 98.12 251 GLY A CA 1
ATOM 1935 C C . GLY A 1 251 ? -2.047 -11.911 0.289 1.00 98.12 251 GLY A C 1
ATOM 1936 O O . GLY A 1 251 ? -1.748 -12.165 -0.876 1.00 98.12 251 GLY A O 1
ATOM 1937 N N . ARG A 1 252 ? -2.891 -10.928 0.597 1.00 98.50 252 ARG A N 1
ATOM 1938 C CA . ARG A 1 252 ? -3.599 -10.114 -0.398 1.00 98.50 252 ARG A CA 1
ATOM 1939 C C . ARG A 1 252 ? -3.145 -8.666 -0.376 1.00 98.50 252 ARG A C 1
ATOM 1941 O O . ARG A 1 252 ? -2.959 -8.089 0.689 1.00 98.50 252 ARG A O 1
ATOM 1948 N N . TRP A 1 253 ? -3.029 -8.068 -1.553 1.00 98.75 253 TRP A N 1
ATOM 1949 C CA . TRP A 1 253 ? -2.887 -6.632 -1.743 1.00 98.75 253 TRP A CA 1
ATOM 1950 C C . TRP A 1 253 ? -4.166 -6.103 -2.386 1.00 98.75 253 TRP A C 1
ATOM 1952 O O . TRP A 1 253 ? -4.460 -6.379 -3.548 1.00 98.75 253 TRP A O 1
ATOM 1962 N N . ILE A 1 254 ? -4.963 -5.402 -1.581 1.00 98.69 254 ILE A N 1
ATOM 1963 C CA . ILE A 1 254 ? -6.222 -4.789 -1.993 1.00 98.69 254 ILE A CA 1
ATOM 1964 C C . ILE A 1 254 ? -5.948 -3.327 -2.323 1.00 98.69 254 ILE A C 1
ATOM 1966 O O . ILE A 1 254 ? -5.557 -2.558 -1.443 1.00 98.69 254 ILE A O 1
ATOM 1970 N N . THR A 1 255 ? -6.187 -2.953 -3.577 1.00 98.50 255 THR A N 1
ATOM 1971 C CA . THR A 1 255 ? -5.952 -1.598 -4.076 1.00 98.50 255 THR A CA 1
ATOM 1972 C C . THR A 1 255 ? -7.223 -0.983 -4.629 1.00 98.50 255 THR A C 1
ATOM 1974 O O . THR A 1 255 ? -7.917 -1.612 -5.422 1.00 98.50 255 THR A O 1
ATOM 1977 N N . PHE A 1 256 ? -7.490 0.276 -4.287 1.00 98.00 256 PHE A N 1
ATOM 1978 C CA . PHE A 1 256 ? -8.494 1.102 -4.954 1.00 98.00 256 PHE A CA 1
ATOM 1979 C C . PHE A 1 256 ? -7.809 2.254 -5.690 1.00 98.00 256 PHE A C 1
ATOM 1981 O O . PHE A 1 256 ? -7.123 3.059 -5.059 1.00 98.00 256 PHE A O 1
ATOM 1988 N N . SER A 1 257 ? -7.968 2.305 -7.014 1.00 97.25 257 SER A N 1
ATOM 1989 C CA . SER A 1 257 ? -7.176 3.149 -7.914 1.00 97.25 257 SER A CA 1
ATOM 1990 C C . SER A 1 257 ? -8.035 3.908 -8.930 1.00 97.25 257 SER A C 1
ATOM 1992 O O . SER A 1 257 ? -9.123 3.466 -9.294 1.00 97.25 257 SER A O 1
ATOM 1994 N N . TYR A 1 258 ? -7.536 5.035 -9.446 1.00 94.19 258 TYR A N 1
ATOM 1995 C CA . TYR A 1 258 ? -8.119 5.699 -10.622 1.00 94.19 258 TYR A CA 1
ATOM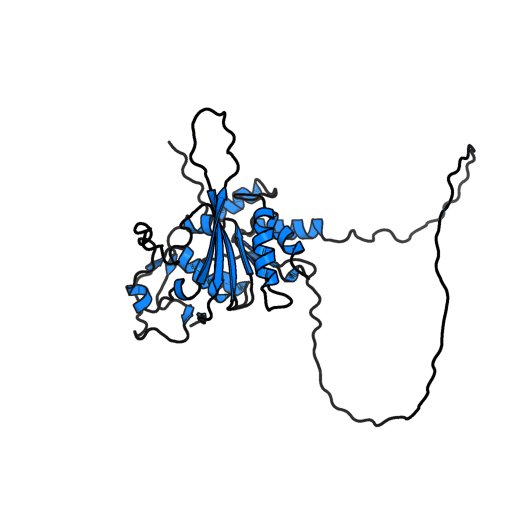 1996 C C . TYR A 1 258 ? -7.946 4.901 -11.924 1.00 94.19 258 TYR A C 1
ATOM 1998 O O . TYR A 1 258 ? -8.728 5.081 -12.856 1.00 94.19 258 TYR A O 1
ATOM 2006 N N . SER A 1 259 ? -6.910 4.062 -12.025 1.00 93.25 259 SER A N 1
ATOM 2007 C CA . SER A 1 259 ? -6.484 3.480 -13.301 1.00 93.25 259 SER A CA 1
ATOM 2008 C C . SER A 1 259 ? -6.977 2.052 -13.496 1.00 93.25 259 SER A C 1
ATOM 2010 O O . SER A 1 259 ? -6.886 1.214 -12.596 1.00 93.25 259 SER A O 1
ATOM 2012 N N . ASN A 1 260 ? -7.426 1.757 -14.717 1.00 92.62 260 ASN A N 1
ATOM 2013 C CA . ASN A 1 260 ? -7.716 0.400 -15.169 1.00 92.62 260 ASN A CA 1
ATOM 2014 C C . ASN A 1 260 ? -6.444 -0.395 -15.524 1.00 92.62 260 ASN A C 1
ATOM 2016 O O . ASN A 1 260 ? -6.523 -1.607 -15.661 1.00 92.62 260 ASN A O 1
ATOM 2020 N N . SER A 1 261 ? -5.285 0.246 -15.622 1.00 91.75 261 SER A N 1
ATOM 2021 C CA . SER A 1 261 ? -3.992 -0.370 -15.933 1.00 91.75 261 SER A CA 1
ATOM 2022 C C . SER A 1 261 ? -2.956 0.078 -14.900 1.00 91.75 261 SER A C 1
ATOM 2024 O O . SER A 1 261 ? -1.885 0.583 -15.213 1.00 91.75 261 SER A O 1
ATOM 2026 N N . ARG A 1 262 ? -3.301 -0.025 -13.606 1.00 94.12 262 ARG A N 1
ATOM 2027 C CA . ARG A 1 262 ? -2.450 0.522 -12.536 1.00 94.12 262 ARG A CA 1
ATOM 2028 C C . ARG A 1 262 ? -1.118 -0.215 -12.415 1.00 94.12 262 ARG A C 1
ATOM 2030 O O . ARG A 1 262 ? -0.121 0.434 -12.148 1.00 94.12 262 ARG A O 1
ATOM 2037 N N . PHE A 1 263 ? -1.088 -1.535 -12.565 1.00 94.81 263 PHE A N 1
ATOM 2038 C CA . PHE A 1 263 ? 0.096 -2.339 -12.257 1.00 94.81 263 PHE A CA 1
ATOM 2039 C C . PHE A 1 263 ? 0.768 -2.863 -13.532 1.00 94.81 263 PHE A C 1
ATOM 2041 O O . PHE A 1 263 ? 0.279 -3.847 -14.087 1.00 94.81 263 PHE A O 1
ATOM 2048 N N . PRO A 1 264 ? 1.895 -2.268 -13.966 1.00 92.00 264 PRO A N 1
ATOM 2049 C CA . PRO A 1 264 ? 2.529 -2.602 -15.247 1.00 92.00 264 PRO A CA 1
ATOM 2050 C C . PRO A 1 264 ? 3.224 -3.972 -15.264 1.00 92.00 264 PRO A C 1
ATOM 2052 O O . PRO A 1 264 ? 3.606 -4.465 -16.316 1.00 92.00 264 PRO A O 1
ATOM 2055 N N . PHE A 1 265 ? 3.406 -4.605 -14.101 1.00 92.00 265 PHE A N 1
ATOM 2056 C CA . PHE A 1 265 ? 3.935 -5.970 -13.993 1.00 92.00 265 PHE A CA 1
ATOM 2057 C C . PHE A 1 265 ? 2.852 -7.050 -14.096 1.00 92.00 265 PHE A C 1
ATOM 2059 O O . PHE A 1 265 ? 3.175 -8.235 -14.119 1.00 92.00 265 PHE A O 1
ATOM 2066 N N . LEU A 1 266 ? 1.565 -6.690 -14.082 1.00 90.44 266 LEU A N 1
ATOM 2067 C CA . LEU A 1 266 ? 0.520 -7.683 -14.295 1.00 90.44 266 LEU A CA 1
ATOM 2068 C C . LEU A 1 266 ? 0.441 -8.013 -15.789 1.00 90.44 266 LEU A C 1
ATOM 2070 O O . LEU A 1 266 ? 0.537 -7.103 -16.609 1.00 90.44 266 LEU A O 1
ATOM 2074 N N . PRO A 1 267 ? 0.229 -9.285 -16.161 1.00 75.31 267 PRO A N 1
ATOM 2075 C CA . PRO A 1 267 ? 0.069 -9.643 -17.561 1.00 75.31 267 PRO A CA 1
ATOM 2076 C C . PRO A 1 267 ? -1.142 -8.910 -18.148 1.00 75.31 267 PRO A C 1
ATOM 2078 O O . PRO A 1 267 ? -2.266 -9.065 -17.659 1.00 75.31 267 PRO A O 1
ATOM 2081 N N . SER A 1 268 ? -0.913 -8.124 -19.200 1.00 67.25 268 SER A N 1
ATOM 2082 C CA . SER A 1 268 ? -1.980 -7.492 -19.973 1.00 67.25 268 SER A CA 1
ATOM 2083 C C . SER A 1 268 ? -2.865 -8.565 -20.608 1.00 67.25 268 SER A C 1
ATOM 2085 O O . SER A 1 268 ? -2.401 -9.651 -20.976 1.00 67.25 268 SER A O 1
ATOM 2087 N N . SER A 1 269 ? -4.159 -8.277 -20.762 1.00 59.31 269 SER A N 1
ATOM 2088 C CA . SER A 1 269 ? -5.000 -9.097 -21.634 1.00 59.31 269 SER A CA 1
ATOM 2089 C C . SER A 1 269 ? -4.369 -9.121 -23.034 1.00 59.31 269 SER A C 1
ATOM 2091 O O . SER A 1 269 ? -3.853 -8.093 -23.467 1.00 59.31 269 SER A O 1
ATOM 2093 N N . PRO A 1 270 ? -4.454 -10.219 -23.809 1.00 51.94 270 PRO A N 1
ATOM 2094 C CA . PRO A 1 270 ? -3.981 -10.243 -25.199 1.00 51.94 270 PRO A CA 1
ATOM 2095 C C . PRO A 1 270 ? -4.614 -9.167 -26.102 1.00 51.94 270 PRO A C 1
ATOM 2097 O O . PRO A 1 270 ? -4.158 -8.959 -27.222 1.00 51.94 270 PRO A O 1
ATOM 2100 N N . LEU A 1 271 ? -5.697 -8.533 -25.639 1.00 50.44 271 LEU A N 1
ATOM 2101 C CA . LEU A 1 271 ? -6.405 -7.443 -26.310 1.00 50.44 271 LEU A CA 1
ATOM 2102 C C . LEU A 1 271 ? -5.854 -6.046 -25.968 1.00 50.44 271 LEU A C 1
ATOM 2104 O O . LEU A 1 271 ? -6.167 -5.101 -26.686 1.00 50.44 271 LEU A O 1
ATOM 2108 N N . ASP A 1 272 ? -5.027 -5.925 -24.929 1.00 53.75 272 ASP A N 1
ATOM 2109 C CA . ASP A 1 272 ? -4.497 -4.663 -24.404 1.00 53.75 272 ASP A CA 1
ATOM 2110 C C . ASP A 1 272 ? -3.021 -4.525 -24.825 1.00 53.75 272 ASP A C 1
ATOM 2112 O O . ASP A 1 272 ? -2.094 -4.600 -24.022 1.00 53.75 272 ASP A O 1
ATOM 2116 N N . SER A 1 273 ? -2.781 -4.405 -26.135 1.00 50.12 273 SER A N 1
ATOM 2117 C CA . SER A 1 273 ? -1.428 -4.331 -26.715 1.00 50.12 273 SER A CA 1
ATOM 2118 C C . SER A 1 273 ? -0.710 -2.993 -26.489 1.00 50.12 273 SER A C 1
ATOM 2120 O O . SER A 1 273 ? 0.435 -2.852 -26.909 1.00 50.12 273 SER A O 1
ATOM 2122 N N . GLU A 1 274 ? -1.375 -2.007 -25.880 1.00 51.16 274 GLU A N 1
ATOM 2123 C CA . GLU A 1 274 ? -0.828 -0.661 -25.642 1.00 51.16 274 GLU A CA 1
ATOM 2124 C C . GLU A 1 274 ? -0.068 -0.540 -24.302 1.00 51.16 274 GLU A C 1
ATOM 2126 O O . GLU A 1 274 ? 0.705 0.394 -24.139 1.00 51.16 274 GLU A O 1
ATOM 2131 N N . ASP A 1 275 ? -0.197 -1.509 -23.384 1.00 51.06 275 ASP A N 1
ATOM 2132 C CA . ASP A 1 275 ? 0.337 -1.420 -22.007 1.00 51.06 275 ASP A CA 1
ATOM 2133 C C . ASP A 1 275 ? 1.749 -2.031 -21.817 1.00 51.06 275 ASP A C 1
ATOM 2135 O O . ASP A 1 275 ? 2.230 -2.169 -20.693 1.00 51.06 275 ASP A O 1
ATOM 2139 N N . LEU A 1 276 ? 2.435 -2.437 -22.894 1.00 56.28 276 LEU A N 1
ATOM 2140 C CA . LEU A 1 276 ? 3.745 -3.111 -22.812 1.00 56.28 276 LEU A CA 1
ATOM 2141 C C . LEU A 1 276 ? 4.935 -2.160 -22.574 1.00 56.28 276 LEU A C 1
ATOM 2143 O O . LEU A 1 276 ? 6.043 -2.645 -22.346 1.00 56.28 276 LEU A O 1
ATOM 2147 N N . GLU A 1 277 ? 4.743 -0.838 -22.641 1.00 63.00 277 GLU A N 1
ATOM 2148 C CA . GLU A 1 277 ? 5.844 0.136 -22.520 1.00 63.00 277 GLU A CA 1
ATOM 2149 C C . GLU A 1 277 ? 6.468 0.171 -21.116 1.00 63.00 277 GLU A C 1
ATOM 2151 O O . GLU A 1 277 ? 7.670 0.399 -20.994 1.00 63.00 277 GLU A O 1
ATOM 2156 N N . ASP A 1 278 ? 5.692 -0.140 -20.075 1.00 73.75 278 ASP A N 1
ATOM 2157 C CA . ASP A 1 278 ? 6.146 -0.080 -18.682 1.00 73.75 278 ASP A CA 1
ATOM 2158 C C . ASP A 1 278 ? 6.600 -1.440 -18.124 1.00 73.75 278 ASP A C 1
ATOM 2160 O O . ASP A 1 278 ? 6.907 -1.548 -16.934 1.00 73.75 278 ASP A O 1
ATOM 2164 N N . ALA A 1 279 ? 6.641 -2.501 -18.937 1.00 81.50 279 ALA A N 1
ATOM 2165 C CA . ALA A 1 279 ? 7.120 -3.811 -18.499 1.00 81.50 279 ALA A CA 1
ATOM 2166 C C . ALA A 1 279 ? 8.623 -3.778 -18.156 1.00 81.50 279 ALA A C 1
ATOM 2168 O O . ALA A 1 279 ? 9.393 -2.993 -18.712 1.00 81.50 279 ALA A O 1
ATOM 2169 N N . ILE A 1 280 ? 9.072 -4.653 -17.247 1.00 86.75 280 ILE A N 1
ATOM 2170 C CA . ILE A 1 280 ? 10.508 -4.784 -16.965 1.00 86.75 280 ILE A CA 1
ATOM 2171 C C . ILE A 1 280 ? 11.221 -5.316 -18.220 1.00 86.75 280 ILE A C 1
ATOM 2173 O O . ILE A 1 280 ? 10.832 -6.370 -18.723 1.00 86.75 280 ILE A O 1
ATOM 2177 N N . PRO A 1 281 ? 12.287 -4.651 -18.708 1.00 84.62 281 PRO A N 1
ATOM 2178 C CA . PRO A 1 281 ? 13.060 -5.156 -19.836 1.00 84.62 281 PRO A CA 1
ATOM 2179 C C . PRO A 1 281 ? 13.675 -6.533 -19.551 1.00 84.62 281 PRO A C 1
ATOM 2181 O O . PRO A 1 281 ? 14.307 -6.725 -18.509 1.00 84.62 281 PRO A O 1
ATOM 2184 N N . ASP A 1 282 ? 13.589 -7.455 -20.517 1.00 83.56 282 ASP A N 1
ATOM 2185 C CA . ASP A 1 282 ? 14.158 -8.812 -20.425 1.00 83.56 282 ASP A CA 1
ATOM 2186 C C . ASP A 1 282 ? 15.642 -8.811 -20.022 1.00 83.56 282 ASP A C 1
ATOM 2188 O O . ASP A 1 282 ? 16.093 -9.667 -19.262 1.00 83.56 282 ASP A O 1
ATOM 2192 N N . GLU A 1 283 ? 16.406 -7.816 -20.486 1.00 83.56 283 GLU A N 1
ATOM 2193 C CA . GLU A 1 283 ? 17.818 -7.635 -20.138 1.00 83.56 283 GLU A CA 1
ATOM 2194 C C . GLU A 1 283 ? 18.026 -7.509 -18.618 1.00 83.56 283 GLU A C 1
ATOM 2196 O O . GLU A 1 283 ? 18.964 -8.085 -18.066 1.00 83.56 283 GLU A O 1
ATOM 2201 N N . LEU A 1 284 ? 17.123 -6.836 -17.900 1.00 86.69 284 LEU A N 1
ATOM 2202 C CA . LEU A 1 284 ? 17.222 -6.703 -16.444 1.00 86.69 284 LEU A CA 1
ATOM 2203 C C . LEU A 1 284 ? 16.919 -8.009 -15.724 1.00 86.69 284 LEU A C 1
ATOM 2205 O O . LEU A 1 284 ? 17.616 -8.348 -14.763 1.00 86.69 284 LEU A O 1
ATOM 2209 N N . LEU A 1 285 ? 15.932 -8.762 -16.211 1.00 87.50 285 LEU A N 1
ATOM 2210 C CA . LEU A 1 285 ? 15.612 -10.091 -15.690 1.00 87.50 285 LEU A CA 1
ATOM 2211 C C . LEU A 1 285 ? 16.798 -11.044 -15.891 1.00 87.50 285 LEU A C 1
ATOM 2213 O O . LEU A 1 285 ? 17.206 -11.759 -14.970 1.00 87.50 285 LEU A O 1
ATOM 2217 N N . MET A 1 286 ? 17.429 -10.989 -17.068 1.00 82.31 286 MET A N 1
ATOM 2218 C CA . MET A 1 286 ? 18.659 -11.727 -17.356 1.00 82.31 286 MET A CA 1
ATOM 2219 C C . MET A 1 286 ? 19.796 -11.337 -16.409 1.00 82.31 286 MET A C 1
ATOM 2221 O O . MET A 1 286 ? 20.548 -12.206 -15.975 1.00 82.31 286 MET A O 1
ATOM 2225 N N . HIS A 1 287 ? 19.898 -10.066 -16.023 1.00 81.75 287 HIS A N 1
ATOM 2226 C CA . HIS A 1 287 ? 20.910 -9.583 -15.081 1.00 81.75 287 HIS A CA 1
ATOM 2227 C C . HIS A 1 287 ? 20.528 -9.732 -13.598 1.00 81.75 287 HIS A C 1
ATOM 2229 O O . HIS A 1 287 ? 21.248 -9.251 -12.718 1.00 81.75 287 HIS A O 1
ATOM 2235 N N . GLY A 1 288 ? 19.451 -10.466 -13.303 1.00 83.50 288 GLY A N 1
ATOM 2236 C CA . GLY A 1 288 ? 19.085 -10.881 -11.951 1.00 83.50 288 GLY A CA 1
ATOM 2237 C C . GLY A 1 288 ? 18.203 -9.893 -11.192 1.00 83.50 288 GLY A C 1
ATOM 2238 O O . GLY A 1 288 ? 18.066 -10.032 -9.975 1.00 83.50 288 GLY A O 1
ATOM 2239 N N . PHE A 1 289 ? 17.606 -8.911 -11.873 1.00 90.69 289 PHE A N 1
ATOM 2240 C CA . PHE A 1 289 ? 16.509 -8.144 -11.290 1.00 90.69 289 PHE A CA 1
ATOM 2241 C C . PHE A 1 289 ? 15.292 -9.069 -11.088 1.00 90.69 289 PHE A C 1
ATOM 2243 O O . PHE A 1 289 ? 14.926 -9.782 -12.025 1.00 90.69 289 PHE A O 1
ATOM 2250 N N . PRO A 1 290 ? 14.669 -9.111 -9.895 1.00 92.31 290 PRO A N 1
ATOM 2251 C CA . PRO A 1 290 ? 13.505 -9.964 -9.670 1.00 92.31 290 PRO A CA 1
ATOM 2252 C C . PRO A 1 290 ? 12.294 -9.459 -10.456 1.00 92.31 290 PRO A C 1
ATOM 2254 O O . PRO A 1 290 ? 11.945 -8.286 -10.343 1.00 92.31 290 PRO A O 1
ATOM 2257 N N . ASP A 1 291 ? 11.625 -10.345 -11.192 1.00 93.50 291 ASP A N 1
ATOM 2258 C CA . ASP A 1 291 ? 10.371 -10.024 -11.873 1.00 93.50 291 ASP A CA 1
ATOM 2259 C C . ASP A 1 291 ? 9.220 -9.876 -10.852 1.00 93.50 291 ASP A C 1
ATOM 2261 O O . ASP A 1 291 ? 8.863 -10.856 -10.181 1.00 93.50 291 ASP A O 1
ATOM 2265 N N . PRO A 1 292 ? 8.600 -8.686 -10.703 1.00 95.00 292 PRO A N 1
ATOM 2266 C CA . PRO A 1 292 ? 7.459 -8.516 -9.809 1.00 95.00 292 PRO A CA 1
ATOM 2267 C C . PRO A 1 292 ? 6.226 -9.337 -10.220 1.00 95.00 292 PRO A C 1
ATOM 2269 O O . PRO A 1 292 ? 5.408 -9.658 -9.353 1.00 95.00 292 PRO A O 1
ATOM 2272 N N . ALA A 1 293 ? 6.096 -9.722 -11.496 1.00 93.62 293 ALA A N 1
ATOM 2273 C CA . ALA A 1 293 ? 5.011 -10.575 -11.984 1.00 93.62 293 ALA A CA 1
ATOM 2274 C C . ALA A 1 293 ? 5.054 -11.983 -11.363 1.00 93.62 293 ALA A C 1
ATOM 2276 O O . ALA A 1 293 ? 4.020 -12.623 -11.178 1.00 93.62 293 ALA A O 1
ATOM 2277 N N . GLU A 1 294 ? 6.238 -12.459 -10.960 1.00 94.31 294 GLU A N 1
ATOM 2278 C CA . GLU A 1 294 ? 6.380 -13.739 -10.259 1.00 94.31 294 GLU A CA 1
ATOM 2279 C C . GLU A 1 294 ? 5.883 -13.680 -8.803 1.00 94.31 294 GLU A C 1
ATOM 2281 O O . GLU A 1 294 ? 5.660 -14.723 -8.182 1.00 94.31 294 GLU A O 1
ATOM 2286 N N . LEU A 1 295 ? 5.718 -12.482 -8.230 1.00 96.94 295 LEU A N 1
ATOM 2287 C CA . LEU A 1 295 ? 5.324 -12.285 -6.831 1.00 96.94 295 LEU A CA 1
ATOM 2288 C C . LEU A 1 295 ? 3.818 -12.153 -6.635 1.00 96.94 295 LEU A C 1
ATOM 2290 O O . LEU A 1 295 ? 3.329 -12.478 -5.549 1.00 96.94 295 LEU A O 1
ATOM 2294 N N . TRP A 1 296 ? 3.101 -11.670 -7.649 1.00 97.81 296 TRP A N 1
ATOM 2295 C CA . TRP A 1 296 ? 1.715 -11.233 -7.528 1.00 97.81 296 TRP A CA 1
ATOM 2296 C C . TRP A 1 296 ? 0.851 -11.790 -8.653 1.00 97.81 296 TRP A C 1
ATOM 2298 O O . TRP A 1 296 ? 1.166 -11.654 -9.828 1.00 97.81 296 TRP A O 1
ATOM 2308 N N . THR A 1 297 ? -0.288 -12.377 -8.295 1.00 96.62 297 THR A N 1
ATOM 2309 C CA . THR A 1 297 ? -1.310 -12.823 -9.250 1.00 96.62 297 THR A CA 1
ATOM 2310 C C . THR A 1 297 ? -2.575 -11.998 -9.073 1.00 96.62 297 THR A C 1
ATOM 2312 O O . THR A 1 297 ? -3.015 -11.778 -7.949 1.00 96.62 297 THR A O 1
ATOM 2315 N N . LEU A 1 298 ? -3.182 -11.547 -10.170 1.00 96.88 298 LEU A N 1
ATOM 2316 C CA . LEU A 1 298 ? -4.461 -10.844 -10.126 1.00 96.88 298 LEU A CA 1
ATOM 2317 C C . LEU A 1 298 ? -5.604 -11.832 -9.835 1.00 96.88 298 LEU A C 1
ATOM 2319 O O . LEU A 1 298 ? -5.917 -12.672 -10.673 1.00 96.88 298 LEU A O 1
ATOM 2323 N N . GLU A 1 299 ? -6.232 -11.722 -8.664 1.00 96.38 299 GLU A N 1
ATOM 2324 C CA . GLU A 1 299 ? -7.403 -12.527 -8.269 1.00 96.38 299 GLU A CA 1
ATOM 2325 C C . GLU A 1 299 ? -8.707 -11.853 -8.709 1.00 96.38 299 GLU A C 1
ATOM 2327 O O . GLU A 1 299 ? -9.616 -12.507 -9.220 1.00 96.38 299 GLU A O 1
ATOM 2332 N N . ARG A 1 300 ? -8.799 -10.529 -8.544 1.00 95.81 300 ARG A N 1
ATOM 2333 C CA . ARG A 1 300 ? -9.999 -9.754 -8.881 1.00 95.81 300 ARG A CA 1
ATOM 2334 C C . ARG A 1 300 ? -9.630 -8.369 -9.395 1.00 95.81 300 ARG A C 1
ATOM 2336 O O . ARG A 1 300 ? -8.766 -7.705 -8.831 1.00 95.81 300 ARG A O 1
ATOM 2343 N N . LYS A 1 301 ? -10.339 -7.920 -10.431 1.00 95.75 301 LYS A N 1
ATOM 2344 C CA . LYS A 1 301 ? -10.318 -6.549 -10.951 1.00 95.75 301 LYS A CA 1
ATOM 2345 C C . LYS A 1 301 ? -11.741 -6.140 -11.291 1.00 95.75 301 LYS A C 1
ATOM 2347 O O . LYS A 1 301 ? -12.401 -6.838 -12.057 1.00 95.75 301 LYS A O 1
ATOM 2352 N N . GLU A 1 302 ? -12.214 -5.031 -10.742 1.00 95.56 302 GLU A N 1
ATOM 2353 C CA . GLU A 1 302 ? -13.567 -4.544 -11.017 1.00 95.56 302 GLU A CA 1
ATOM 2354 C C . GLU A 1 302 ? -13.634 -3.026 -11.143 1.00 95.56 302 GLU A C 1
ATOM 2356 O O . GLU A 1 302 ? -12.938 -2.294 -10.440 1.00 95.56 302 GLU A O 1
ATOM 2361 N N . ALA A 1 303 ? -14.505 -2.571 -12.044 1.00 95.12 303 ALA A N 1
ATOM 2362 C CA . ALA A 1 303 ? -14.853 -1.169 -12.188 1.00 95.12 303 ALA A CA 1
ATOM 2363 C C . ALA A 1 303 ? -15.965 -0.808 -11.195 1.00 95.12 303 ALA A C 1
ATOM 2365 O O . ALA A 1 303 ? -17.008 -1.460 -11.144 1.00 95.12 303 ALA A O 1
ATOM 2366 N N . VAL A 1 304 ? -15.749 0.263 -10.444 1.00 94.81 304 VAL A N 1
ATOM 2367 C CA . VAL A 1 304 ? -16.700 0.850 -9.505 1.00 94.81 304 VAL A CA 1
ATOM 2368 C C . VAL A 1 304 ? -17.047 2.245 -10.008 1.00 94.81 304 VAL A C 1
ATOM 2370 O O . VAL A 1 304 ? -16.173 3.104 -10.117 1.00 94.81 304 VAL A O 1
ATOM 2373 N N . GLU A 1 305 ? -18.321 2.477 -10.327 1.00 92.56 305 GLU A N 1
ATOM 2374 C CA . GLU A 1 305 ? -18.788 3.764 -10.853 1.00 92.56 305 GLU A CA 1
ATOM 2375 C C . GLU A 1 305 ? -18.465 4.896 -9.865 1.00 92.56 305 GLU A C 1
ATOM 2377 O O . GLU A 1 305 ? -18.761 4.810 -8.669 1.00 92.56 305 GLU A O 1
ATOM 2382 N N . ALA A 1 306 ? -17.800 5.940 -10.360 1.00 87.31 306 ALA A N 1
ATOM 2383 C CA . ALA A 1 306 ? -17.454 7.101 -9.559 1.00 87.31 306 ALA A CA 1
ATOM 2384 C C . ALA A 1 306 ? -18.709 7.953 -9.292 1.00 87.31 306 ALA A C 1
ATOM 2386 O O . ALA A 1 306 ? -19.603 8.013 -10.144 1.00 87.31 306 ALA A O 1
ATOM 2387 N N . PRO A 1 307 ? -18.796 8.640 -8.138 1.00 82.19 307 PRO A N 1
ATOM 2388 C CA . PRO A 1 307 ? -19.882 9.576 -7.882 1.00 82.19 307 PRO A CA 1
ATOM 2389 C C . PRO A 1 307 ? -19.952 10.651 -8.980 1.00 82.19 307 PRO A C 1
ATOM 2391 O O . PRO A 1 307 ? -18.909 11.076 -9.483 1.00 82.19 307 PRO A O 1
ATOM 2394 N N . PRO A 1 308 ? -21.151 11.130 -9.349 1.00 74.50 308 PRO A N 1
ATOM 2395 C CA . PRO A 1 308 ? -21.278 12.191 -10.338 1.00 74.50 308 PRO A CA 1
ATOM 2396 C C . PRO A 1 308 ? -20.583 13.467 -9.841 1.00 74.50 308 PRO A C 1
ATOM 2398 O O . PRO A 1 308 ? -20.939 14.017 -8.798 1.00 74.50 308 PRO A O 1
ATOM 2401 N N . GLU A 1 309 ? -19.598 13.959 -10.593 1.00 64.94 309 GLU A N 1
ATOM 2402 C CA . GLU A 1 309 ? -18.963 15.246 -10.306 1.00 64.94 309 GLU A CA 1
ATOM 2403 C C . GLU A 1 309 ? -19.950 16.387 -10.586 1.00 64.94 309 GLU A C 1
ATOM 2405 O O . GLU A 1 309 ? -20.506 16.485 -11.683 1.00 64.94 309 GLU A O 1
ATOM 2410 N N . GLY A 1 310 ? -20.176 17.246 -9.588 1.00 55.84 310 GLY A N 1
ATOM 2411 C CA . GLY A 1 310 ? -21.176 18.314 -9.620 1.00 55.84 310 GLY A CA 1
ATOM 2412 C C . GLY A 1 310 ? -21.094 19.194 -10.873 1.00 55.84 310 GLY A C 1
ATOM 2413 O O . GLY A 1 310 ? -20.204 20.030 -11.007 1.00 55.84 310 GLY A O 1
ATOM 2414 N N . GLY A 1 311 ? -22.062 19.035 -11.776 1.00 53.41 311 GLY A N 1
ATOM 2415 C CA . GLY A 1 311 ? -22.233 19.858 -12.968 1.00 53.41 311 GLY A CA 1
ATOM 2416 C C . GLY A 1 311 ? -23.619 19.651 -13.572 1.00 53.41 311 GLY A C 1
ATOM 2417 O O . GLY A 1 311 ? -24.081 18.522 -13.697 1.00 53.41 311 GLY A O 1
ATOM 2418 N N . THR A 1 312 ? -24.290 20.751 -13.914 1.00 49.38 312 THR A N 1
ATOM 2419 C CA . THR A 1 312 ? -25.628 20.777 -14.523 1.00 49.38 312 THR A CA 1
ATOM 2420 C C . THR A 1 312 ? -25.711 19.873 -15.753 1.00 49.38 312 THR A C 1
ATOM 2422 O O . THR A 1 312 ? -24.873 19.968 -16.653 1.00 49.38 312 THR A O 1
ATOM 2425 N N . GLU A 1 313 ? -26.738 19.019 -15.767 1.00 56.62 313 GLU A N 1
AT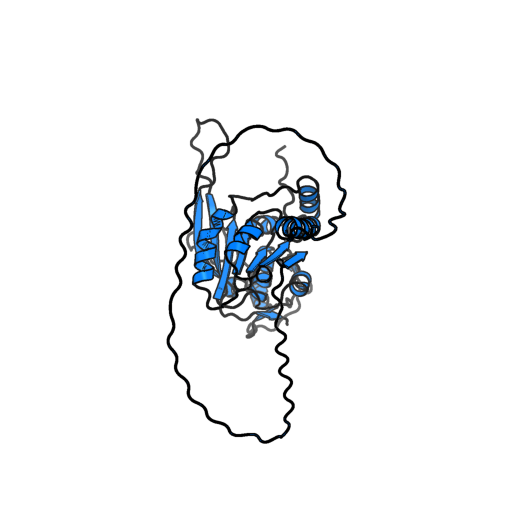OM 2426 C CA . GLU A 1 313 ? -27.141 18.156 -16.880 1.00 56.62 313 GLU A CA 1
ATOM 2427 C C . GLU A 1 313 ? -27.148 18.923 -18.210 1.00 56.62 313 GLU A C 1
ATOM 2429 O O . GLU A 1 313 ? -27.630 20.050 -18.238 1.00 56.62 313 GLU A O 1
ATOM 2434 N N . VAL A 1 314 ? -26.613 18.307 -19.279 1.00 52.78 314 VAL A N 1
ATOM 2435 C CA . VAL A 1 314 ? -27.053 18.419 -20.699 1.00 52.78 314 VAL A CA 1
ATOM 2436 C C . VAL A 1 314 ? -26.120 17.646 -21.662 1.00 52.78 314 VAL A C 1
ATOM 2438 O O . VAL A 1 314 ? -26.498 17.405 -22.803 1.00 52.78 314 VAL A O 1
ATOM 2441 N N . VAL A 1 315 ? -24.946 17.144 -21.251 1.00 58.78 315 VAL A N 1
ATOM 2442 C CA . VAL A 1 315 ? -24.073 16.350 -22.150 1.00 58.78 315 VAL A CA 1
ATOM 2443 C C . VAL A 1 315 ? -23.797 14.967 -21.565 1.00 58.78 315 VAL A C 1
ATOM 2445 O O . VAL A 1 315 ? -23.370 14.863 -20.418 1.00 58.78 315 VAL A O 1
ATOM 2448 N N . HIS A 1 316 ? -24.033 13.912 -22.352 1.00 60.06 316 HIS A N 1
ATOM 2449 C CA . HIS A 1 316 ? -23.757 12.518 -21.994 1.00 60.06 316 HIS A CA 1
ATOM 2450 C C . HIS A 1 316 ? -22.250 12.345 -21.739 1.00 60.06 316 HIS A C 1
ATOM 2452 O O . HIS A 1 316 ? -21.469 12.142 -22.667 1.00 60.06 316 HIS A O 1
ATOM 2458 N N . ARG A 1 317 ? -21.819 12.480 -20.482 1.00 62.97 317 ARG A N 1
ATOM 2459 C CA . ARG A 1 317 ? -20.430 12.220 -20.092 1.00 62.97 317 ARG A CA 1
ATOM 2460 C C . ARG A 1 317 ? -20.200 10.705 -20.039 1.00 62.97 317 ARG A C 1
ATOM 2462 O O . ARG A 1 317 ? -21.113 9.979 -19.631 1.00 62.97 317 ARG A O 1
ATOM 2469 N N . PRO A 1 318 ? -19.026 10.208 -20.461 1.00 72.56 318 PRO A N 1
ATOM 2470 C CA . PRO A 1 318 ? -18.640 8.829 -20.197 1.00 72.56 318 PRO A CA 1
ATOM 2471 C C . PRO A 1 318 ? -18.690 8.564 -18.693 1.00 72.56 318 PRO A C 1
ATOM 2473 O O . PRO A 1 318 ? -18.308 9.427 -17.900 1.00 72.56 318 PRO A O 1
ATOM 2476 N N . LYS A 1 319 ? -19.162 7.379 -18.302 1.00 79.12 319 LYS A N 1
ATOM 2477 C CA . LYS A 1 319 ? -19.108 6.959 -16.902 1.00 79.12 319 LYS A CA 1
ATOM 2478 C C . LYS A 1 319 ? -17.647 6.881 -16.473 1.00 79.12 319 LYS A C 1
ATOM 2480 O O . LYS A 1 319 ? -16.881 6.105 -17.040 1.00 79.12 319 LYS A O 1
ATOM 2485 N N . VAL A 1 320 ? -17.272 7.680 -15.481 1.00 85.50 320 VAL A N 1
ATOM 2486 C CA . VAL A 1 320 ? -15.966 7.570 -14.826 1.00 85.50 320 VAL A CA 1
ATOM 2487 C C . VAL A 1 320 ? -16.053 6.416 -13.832 1.00 85.50 320 VAL A C 1
ATOM 2489 O O . VAL A 1 320 ? -17.056 6.263 -13.139 1.00 85.50 320 VAL A O 1
ATOM 2492 N N . SER A 1 321 ? -15.034 5.564 -13.797 1.00 92.88 321 SER A N 1
ATOM 2493 C CA . SER A 1 321 ? -14.954 4.447 -12.855 1.00 92.88 321 SER A CA 1
ATOM 2494 C C . SER A 1 321 ? -13.618 4.474 -12.133 1.00 92.88 321 SER A C 1
ATOM 2496 O O . SER A 1 321 ? -12.587 4.749 -12.742 1.00 92.88 321 SER A O 1
ATOM 2498 N N . HIS A 1 322 ? -13.658 4.165 -10.845 1.00 95.69 322 HIS A N 1
ATOM 2499 C CA . HIS A 1 322 ? -12.494 3.758 -10.071 1.00 95.69 322 HIS A CA 1
ATOM 2500 C C . HIS A 1 322 ? -12.355 2.235 -10.156 1.00 95.69 322 HIS A C 1
ATOM 2502 O O . HIS A 1 322 ? -13.297 1.542 -10.536 1.00 95.69 322 HIS A O 1
ATOM 2508 N N . TRP A 1 323 ? -11.190 1.704 -9.818 1.00 97.00 323 TRP A N 1
ATOM 2509 C CA . TRP A 1 323 ? -10.856 0.302 -10.026 1.00 97.00 323 TRP A CA 1
ATOM 2510 C C . TRP A 1 323 ? -10.400 -0.338 -8.728 1.00 97.00 323 TRP A C 1
ATOM 2512 O O . TRP A 1 323 ? -9.440 0.120 -8.107 1.00 97.00 323 TRP A O 1
ATOM 2522 N N . LEU A 1 324 ? -11.086 -1.407 -8.331 1.00 98.00 324 LEU A N 1
ATOM 2523 C CA . LEU A 1 324 ? -10.637 -2.280 -7.257 1.00 98.00 324 LEU A CA 1
ATOM 2524 C C . LEU A 1 324 ? -9.782 -3.397 -7.853 1.00 98.00 324 LEU A C 1
ATOM 2526 O O . LEU A 1 324 ? -10.214 -4.084 -8.779 1.00 98.00 324 LEU A O 1
ATOM 2530 N N . TYR A 1 325 ? -8.611 -3.609 -7.267 1.00 98.25 325 TYR A N 1
ATOM 2531 C CA . TYR A 1 325 ? -7.738 -4.746 -7.516 1.00 98.25 325 TYR A CA 1
ATOM 2532 C C . TYR A 1 325 ? -7.600 -5.569 -6.243 1.00 98.25 325 TYR A C 1
ATOM 2534 O O . TYR A 1 325 ? -7.459 -5.020 -5.150 1.00 98.25 325 TYR A O 1
ATOM 2542 N N . VAL A 1 326 ? -7.584 -6.887 -6.398 1.00 98.31 326 VAL A N 1
ATOM 2543 C CA . VAL A 1 326 ? -7.131 -7.825 -5.374 1.00 98.31 326 VAL A CA 1
ATOM 2544 C C . VAL A 1 326 ? -6.036 -8.671 -6.001 1.00 98.31 326 VAL A C 1
ATOM 2546 O O . VAL A 1 326 ? -6.296 -9.458 -6.914 1.00 98.31 326 VAL A O 1
ATOM 2549 N N . LEU A 1 327 ? -4.804 -8.463 -5.545 1.00 98.44 327 LEU A N 1
ATOM 2550 C CA . LEU A 1 327 ? -3.642 -9.249 -5.935 1.00 98.44 327 LEU A CA 1
ATOM 2551 C C . LEU A 1 327 ? -3.331 -10.245 -4.819 1.00 98.44 327 LEU A C 1
ATOM 2553 O O . LEU A 1 327 ? -3.426 -9.903 -3.643 1.00 98.44 327 LEU A O 1
ATOM 2557 N N . VAL A 1 328 ? -2.924 -11.456 -5.176 1.00 98.31 328 VAL A N 1
ATOM 2558 C CA . VAL A 1 328 ? -2.532 -12.509 -4.236 1.00 98.31 328 VAL A CA 1
ATOM 2559 C C . VAL A 1 328 ? -1.032 -12.737 -4.341 1.00 98.31 328 VAL A C 1
ATOM 2561 O O . VAL A 1 328 ? -0.480 -12.872 -5.435 1.00 98.31 328 VAL A O 1
ATOM 2564 N N . ARG A 1 329 ? -0.371 -12.781 -3.188 1.00 98.19 329 ARG A N 1
ATOM 2565 C CA . ARG A 1 329 ? 1.047 -13.077 -3.049 1.00 98.19 329 ARG A CA 1
ATOM 2566 C C . ARG A 1 329 ? 1.295 -14.549 -3.375 1.00 98.19 329 ARG A C 1
ATOM 2568 O O . ARG A 1 329 ? 0.730 -15.431 -2.734 1.00 98.19 329 ARG A O 1
ATOM 2575 N N . THR A 1 330 ? 2.161 -14.815 -4.344 1.00 97.62 330 THR A N 1
ATOM 2576 C CA . THR A 1 330 ? 2.541 -16.180 -4.738 1.00 97.62 330 THR A CA 1
ATOM 2577 C C . THR A 1 330 ? 3.436 -16.861 -3.692 1.00 97.62 330 THR A C 1
ATOM 2579 O O . THR A 1 330 ? 3.957 -16.229 -2.773 1.00 97.62 330 THR A O 1
ATOM 2582 N N . GLU A 1 331 ? 3.701 -18.154 -3.881 1.00 96.25 331 GLU A N 1
ATOM 2583 C CA . GLU A 1 331 ? 4.685 -18.922 -3.098 1.00 96.25 331 GLU A CA 1
ATOM 2584 C C . GLU A 1 331 ? 6.147 -18.599 -3.465 1.00 96.25 331 GLU A C 1
ATOM 2586 O O . GLU A 1 331 ? 7.081 -19.146 -2.878 1.00 96.25 331 GLU A O 1
ATOM 2591 N N . ARG A 1 332 ? 6.383 -17.731 -4.459 1.00 94.56 332 ARG A N 1
ATOM 2592 C CA . ARG A 1 332 ? 7.736 -17.392 -4.913 1.00 94.56 332 ARG A CA 1
ATOM 2593 C C . ARG A 1 332 ? 8.487 -16.646 -3.814 1.00 94.56 332 ARG A C 1
ATOM 2595 O O . ARG A 1 332 ? 8.161 -15.499 -3.529 1.00 94.56 332 ARG A O 1
ATOM 2602 N N . GLU A 1 333 ? 9.493 -17.266 -3.204 1.00 92.44 333 GLU A N 1
ATOM 2603 C CA . GLU A 1 333 ? 10.237 -16.665 -2.090 1.00 92.44 333 GLU A CA 1
ATOM 2604 C C . GLU A 1 333 ? 11.194 -15.557 -2.554 1.00 92.44 333 GLU A C 1
ATOM 2606 O O . GLU A 1 333 ? 12.066 -15.790 -3.393 1.00 92.44 333 GLU A O 1
ATOM 2611 N N . LEU A 1 334 ? 11.051 -14.371 -1.955 1.00 93.88 334 LEU A N 1
ATOM 2612 C CA . LEU A 1 334 ? 11.900 -13.198 -2.162 1.00 93.88 334 LEU A CA 1
ATOM 2613 C C . LEU A 1 334 ? 12.678 -12.904 -0.880 1.00 93.88 334 LEU A C 1
ATOM 2615 O O . LEU A 1 334 ? 12.087 -12.836 0.199 1.00 93.88 334 LEU A O 1
ATOM 2619 N N . ARG A 1 335 ? 13.988 -12.693 -0.992 1.00 91.50 335 ARG A N 1
ATOM 2620 C CA . ARG A 1 335 ? 14.864 -12.435 0.157 1.00 91.50 335 ARG A CA 1
ATOM 2621 C C . ARG A 1 335 ? 15.924 -11.389 -0.156 1.00 91.50 335 ARG A C 1
ATOM 2623 O O . ARG A 1 335 ? 16.196 -11.099 -1.318 1.00 91.50 335 ARG A O 1
ATOM 2630 N N . MET A 1 336 ? 16.537 -10.865 0.899 1.00 90.38 336 MET A N 1
ATOM 2631 C CA . MET A 1 336 ? 17.754 -10.062 0.792 1.00 90.38 336 MET A CA 1
ATOM 2632 C C . MET A 1 336 ? 18.907 -10.927 0.268 1.00 90.38 336 MET A C 1
ATOM 2634 O O . MET A 1 336 ? 19.013 -12.095 0.660 1.00 90.38 336 MET A O 1
ATOM 2638 N N . GLN A 1 337 ? 19.733 -10.355 -0.609 1.00 80.50 337 GLN A N 1
ATOM 2639 C CA . GLN A 1 337 ? 20.984 -10.965 -1.073 1.00 80.50 337 GLN A CA 1
ATOM 2640 C C . GLN A 1 337 ? 22.042 -11.059 0.026 1.00 80.50 337 GLN A C 1
ATOM 2642 O O . GLN A 1 337 ? 22.099 -10.143 0.882 1.00 80.50 337 GLN A O 1
#

Sequence (337 aa):
MVPSPPPFASVDYWNARFRSNPTAFDWLQPASILDAPLIAALLDCPIQKPGILHVGCGTSLLSYHLREHVETPGQIHNVDFSEEVIELGKKQERDIFKAPNREGEGQIKSKSEDNDTAIQNEDIAEANVTMKTHVDAGECDNKATPPSRSSSQTKSTSEITPRPFMRWDTANLLSLSSILSVCKTSSYYLIVDKSCSDSIACAEDVFISLPYPLTFLYPSPYAPSNLLTPIPIHPLHILALHLGLVTQPGGRWITFSYSNSRFPFLPSSPLDSEDLEDAIPDELLMHGFPDPAELWTLERKEAVEAPPEGGTEVVHRPKVSHWLYVLVRTERELRMQ

Mean predicted aligned error: 12.63 Å

Organism: NCBI:txid574774